Protein AF-F6D7T1-F1 (afdb_monomer_lite)

Foldseek 3Di:
DPVVVVVVVVVVVVVVVVVVVVVVVVVVVVVVVVVVVVVVVVVVVVVVVVVVVVVVVVVVVVVVVVVVVVVVVVVVVVVVVVVVVVVVVVVVVVVVVVVVVVVVVVVVVVVVLLVQLVCQLPDDADPPDDSVLSSLLSQFDQDWDFLVVSVVSVVVNPVVVDDSVNSVVSQVVCVVVPQWDWDDDPNTIIIHGDDD

Sequence (196 aa):
MPLLKDTEREQLRQLVKACLLEISKLKIELKKCQNESLKSRTTESIQFKAVKDEVQNQLSKKNEEIKQLETRLDEKNKKLDQLKSIVDEKNEEINQLKSIVDEKSAVIKELENIKTYFKALTEKPKKDLTSFQSQIYQILPEGEETENNLYSHINEIGFTELSRENFAHALRNLERKGYFESKHNNGENMWKKIDK

Radius of gyration: 60.62 Å; chains: 1; bounding box: 128×27×148 Å

Organism: Methanobacterium paludis (strain DSM 25820 / JCM 18151 / SWAN1) (NCBI:txid868131)

Secondary structure (DSSP, 8-state):
--HHHHHHHHHHHHHHHHHHHHHHHHHHHHHHHHHHHHHHHHHHHHHHHHHHHHHHHHHHHHHHHHHHHHHHHHHHHHHHHHHHHHHHHHHHHHHHHHHHHHHHHHHHHHHHHHHHHHHHHHSPPPTT--HHHHHHHHHS-SSEEEHHHHHHHHHHHT-TT--HHHHHHHHHHHHHTTSEEEEEETTEEEEEE---

Structure (mmCIF, N/CA/C/O backbone):
data_AF-F6D7T1-F1
#
_entry.id   AF-F6D7T1-F1
#
loop_
_atom_site.group_PDB
_atom_site.id
_atom_site.type_symbol
_atom_site.label_atom_id
_atom_site.label_alt_id
_atom_site.label_comp_id
_atom_site.label_asym_id
_atom_site.label_entity_id
_atom_site.label_seq_id
_atom_site.pdbx_PDB_ins_code
_atom_site.Cartn_x
_atom_site.Cartn_y
_atom_site.Cartn_z
_atom_site.occupancy
_atom_site.B_iso_or_equiv
_atom_site.auth_seq_id
_atom_site.auth_comp_id
_atom_site.auth_asym_id
_atom_site.auth_atom_id
_atom_site.pdbx_PDB_model_num
ATOM 1 N N . MET A 1 1 ? -95.916 3.041 94.035 1.00 49.16 1 MET A N 1
ATOM 2 C CA . MET A 1 1 ? -95.058 2.820 92.848 1.00 49.16 1 MET A CA 1
ATOM 3 C C . MET A 1 1 ? -93.543 2.737 93.174 1.00 49.16 1 MET A C 1
ATOM 5 O O . MET A 1 1 ? -92.775 3.491 92.591 1.00 49.16 1 MET A O 1
ATOM 9 N N . PRO A 1 2 ? -93.064 1.865 94.087 1.00 54.06 2 PRO A N 1
ATOM 10 C CA . PRO A 1 2 ? -91.623 1.730 94.379 1.00 54.06 2 PRO A CA 1
ATOM 11 C C . PRO A 1 2 ? -90.883 0.673 93.529 1.00 54.06 2 PRO A C 1
ATOM 13 O O . PRO A 1 2 ? -89.688 0.813 93.312 1.00 54.06 2 PRO A O 1
ATOM 16 N N . LEU A 1 3 ? -91.584 -0.332 92.988 1.00 52.38 3 LEU A N 1
ATOM 17 C CA . LEU A 1 3 ? -90.991 -1.450 92.228 1.00 52.38 3 LEU A CA 1
ATOM 18 C C . LEU A 1 3 ? -90.403 -1.062 90.857 1.00 52.38 3 LEU A C 1
ATOM 20 O O . LEU A 1 3 ? -89.433 -1.676 90.430 1.00 52.38 3 LEU A O 1
ATOM 24 N N . LEU A 1 4 ? -90.941 -0.031 90.190 1.00 54.22 4 LEU A N 1
ATOM 25 C CA . LEU A 1 4 ? -90.446 0.422 88.876 1.00 54.22 4 LEU A CA 1
ATOM 26 C C . LEU A 1 4 ? -89.029 1.026 88.944 1.00 54.22 4 LEU A C 1
ATOM 28 O O . LEU A 1 4 ? -88.257 0.884 88.001 1.00 54.22 4 LEU A O 1
ATOM 32 N N . LYS A 1 5 ? -88.663 1.664 90.068 1.00 60.50 5 LYS A N 1
ATOM 33 C CA . LYS A 1 5 ? -87.355 2.326 90.230 1.00 60.50 5 LYS A CA 1
ATOM 34 C C . LYS A 1 5 ? -86.192 1.341 90.373 1.00 60.50 5 LYS A C 1
ATOM 36 O O . LYS A 1 5 ? -85.081 1.656 89.953 1.00 60.50 5 LYS A O 1
ATOM 41 N N . ASP A 1 6 ? -86.425 0.159 90.945 1.00 65.69 6 ASP A N 1
ATOM 42 C CA . ASP A 1 6 ? -85.383 -0.872 91.070 1.00 65.69 6 ASP A CA 1
ATOM 43 C C . ASP A 1 6 ? -85.105 -1.580 89.736 1.00 65.69 6 ASP A C 1
ATOM 45 O O . ASP A 1 6 ? -83.972 -1.986 89.479 1.00 65.69 6 ASP A O 1
ATOM 49 N N . THR A 1 7 ? -86.096 -1.661 88.840 1.00 76.31 7 THR A N 1
ATOM 50 C CA . THR A 1 7 ? -85.923 -2.262 87.507 1.00 76.31 7 THR A CA 1
ATOM 51 C C . THR A 1 7 ? -85.082 -1.376 86.587 1.00 76.31 7 THR A C 1
ATOM 53 O O . THR A 1 7 ? -84.155 -1.864 85.945 1.00 76.31 7 THR A O 1
ATOM 56 N N . GLU A 1 8 ? -85.343 -0.065 86.573 1.00 81.69 8 GLU A N 1
ATOM 57 C CA . GLU A 1 8 ? -84.549 0.915 85.814 1.00 81.69 8 GLU A CA 1
ATOM 58 C C . GLU A 1 8 ? -83.093 0.961 86.297 1.00 81.69 8 GLU A C 1
ATOM 60 O O . GLU A 1 8 ? -82.161 1.034 85.496 1.00 81.69 8 GLU A O 1
ATOM 65 N N . ARG A 1 9 ? -82.877 0.859 87.615 1.00 82.69 9 ARG A N 1
ATOM 66 C CA . ARG A 1 9 ? -81.538 0.848 88.219 1.00 82.69 9 ARG A CA 1
ATOM 67 C C . ARG A 1 9 ? -80.733 -0.397 87.834 1.00 82.69 9 ARG A C 1
ATOM 69 O O . ARG A 1 9 ? -79.523 -0.294 87.618 1.00 82.69 9 ARG A O 1
ATOM 76 N N . GLU A 1 10 ? -81.387 -1.551 87.727 1.00 84.50 10 GLU A N 1
ATOM 77 C CA . GLU A 1 10 ? -80.757 -2.797 87.280 1.00 84.50 10 GLU A CA 1
ATOM 78 C C . GLU A 1 10 ? -80.476 -2.789 85.768 1.00 84.50 10 GLU A C 1
ATOM 80 O O . GLU A 1 10 ? -79.385 -3.174 85.345 1.00 84.50 10 GLU A O 1
ATOM 85 N N . GLN A 1 11 ? -81.387 -2.249 84.951 1.00 86.00 11 GLN A N 1
ATOM 86 C CA . GLN A 1 11 ? -81.147 -2.021 83.519 1.00 86.00 11 GLN A CA 1
ATOM 87 C C . GLN A 1 11 ? -79.949 -1.089 83.286 1.00 86.00 11 GLN A C 1
ATOM 89 O O . GLN A 1 11 ? -79.096 -1.375 82.444 1.00 86.00 11 GLN A O 1
ATOM 94 N N . LEU A 1 12 ? -79.822 -0.022 84.082 1.00 86.81 12 LEU A N 1
ATOM 95 C CA . LEU A 1 12 ? -78.668 0.878 84.036 1.00 86.81 12 LEU A CA 1
ATOM 96 C C . LEU A 1 12 ? -77.364 0.155 84.397 1.00 86.81 12 LEU A C 1
ATOM 98 O O . LEU A 1 12 ? -76.347 0.350 83.735 1.00 86.81 12 LEU A O 1
ATOM 102 N N . ARG A 1 13 ? -77.381 -0.715 85.416 1.00 87.06 13 ARG A N 1
ATOM 103 C CA . ARG A 1 13 ? -76.218 -1.545 85.778 1.00 87.06 13 ARG A CA 1
ATOM 104 C C . ARG A 1 13 ? -75.819 -2.501 84.661 1.00 87.06 13 ARG A C 1
ATOM 106 O O . ARG A 1 13 ? -74.626 -2.625 84.382 1.00 87.06 13 ARG A O 1
ATOM 113 N N . GLN A 1 14 ? -76.783 -3.161 84.024 1.00 89.12 14 GLN A N 1
ATOM 114 C CA . GLN A 1 14 ? -76.518 -4.058 82.899 1.00 89.12 14 GLN A CA 1
ATOM 115 C C . GLN A 1 14 ? -75.944 -3.304 81.700 1.00 89.12 14 GLN A C 1
ATOM 117 O O . GLN A 1 14 ? -74.958 -3.760 81.123 1.00 89.12 14 GLN A O 1
ATOM 122 N N . LEU A 1 15 ? -76.486 -2.125 81.385 1.00 91.19 15 LEU A N 1
ATOM 123 C CA . LEU A 1 15 ? -75.979 -1.269 80.316 1.00 91.19 15 LEU A CA 1
ATOM 124 C C . LEU A 1 15 ? -74.542 -0.814 80.596 1.00 91.19 15 LEU A C 1
ATOM 126 O O . LEU A 1 15 ? -73.671 -0.978 79.751 1.00 91.19 15 LEU A O 1
ATOM 130 N N . VAL A 1 16 ? -74.260 -0.325 81.808 1.00 91.88 16 VAL A N 1
ATOM 131 C CA . VAL A 1 16 ? -72.902 0.074 82.215 1.00 91.88 16 VAL A CA 1
ATOM 132 C C . VAL A 1 16 ? -71.932 -1.105 82.123 1.00 91.88 16 VAL A C 1
ATOM 134 O O . VAL A 1 16 ? -70.806 -0.941 81.656 1.00 91.88 16 VAL A O 1
ATOM 137 N N . LYS A 1 17 ? -72.359 -2.310 82.518 1.00 91.12 17 LYS A N 1
ATOM 138 C CA . LYS A 1 17 ? -71.545 -3.527 82.417 1.00 91.12 17 LYS A CA 1
ATOM 139 C C . LYS A 1 17 ? -71.287 -3.925 80.959 1.00 91.12 17 LYS A C 1
ATOM 141 O O . LYS A 1 17 ? -70.157 -4.281 80.636 1.00 91.12 17 LYS A O 1
ATOM 146 N N . ALA A 1 18 ? -72.289 -3.822 80.087 1.00 91.62 18 ALA A N 1
ATOM 147 C CA . ALA A 1 18 ? -72.144 -4.050 78.650 1.00 91.62 18 ALA A CA 1
ATOM 148 C C . ALA A 1 18 ? -71.184 -3.030 78.016 1.00 91.62 18 ALA A C 1
ATOM 150 O O . ALA A 1 18 ? -70.230 -3.433 77.357 1.00 91.62 18 ALA A O 1
ATOM 151 N N . CYS A 1 19 ? -71.343 -1.736 78.315 1.00 92.06 19 CYS A N 1
ATOM 152 C CA . CYS A 1 19 ? -70.432 -0.688 77.854 1.00 92.06 19 CYS A CA 1
ATOM 153 C C . CYS A 1 19 ? -68.998 -0.906 78.358 1.00 92.06 19 CYS A C 1
ATOM 155 O O . CYS A 1 19 ? -68.051 -0.753 77.594 1.00 92.06 19 CYS A O 1
ATOM 157 N N . LEU A 1 20 ? -68.806 -1.299 79.622 1.00 93.25 20 LEU A N 1
ATOM 158 C CA . LEU A 1 20 ? -67.478 -1.610 80.165 1.00 93.25 20 LEU A CA 1
ATOM 159 C C . LEU A 1 20 ? -66.829 -2.806 79.457 1.00 93.25 20 LEU A C 1
ATOM 161 O O . LEU A 1 20 ? -65.634 -2.765 79.158 1.00 93.25 20 LEU A O 1
ATOM 165 N N . LEU A 1 21 ? -67.605 -3.855 79.167 1.00 92.88 21 LEU A N 1
ATOM 166 C CA . LEU A 1 21 ? -67.132 -5.006 78.398 1.00 92.88 21 LEU A CA 1
ATOM 167 C C . LEU A 1 21 ? -66.763 -4.603 76.968 1.00 92.88 21 LEU A C 1
ATOM 169 O O . LEU A 1 21 ? -65.707 -4.997 76.478 1.00 92.88 21 LEU A O 1
ATOM 173 N N . GLU A 1 22 ? -67.571 -3.770 76.325 1.00 94.38 22 GLU A N 1
ATOM 174 C CA . GLU A 1 22 ? -67.325 -3.294 74.967 1.00 94.38 22 GLU A CA 1
ATOM 175 C C . GLU A 1 22 ? -66.087 -2.391 74.890 1.00 94.38 22 GLU A C 1
ATOM 177 O O . GLU A 1 22 ? -65.206 -2.626 74.065 1.00 94.38 22 GLU A O 1
ATOM 182 N N . ILE A 1 23 ? -65.921 -1.461 75.837 1.00 94.50 23 ILE A N 1
ATOM 183 C CA . ILE A 1 23 ? -64.693 -0.665 75.997 1.00 94.50 23 ILE A CA 1
ATOM 184 C C . ILE A 1 23 ? -63.477 -1.580 76.205 1.00 94.50 23 ILE A C 1
ATOM 186 O O . ILE A 1 23 ? -62.419 -1.352 75.614 1.00 94.50 23 ILE A O 1
ATOM 190 N N . SER A 1 24 ? -63.602 -2.627 77.029 1.00 92.62 24 SER A N 1
ATOM 191 C CA . SER A 1 24 ? -62.504 -3.571 77.266 1.00 92.62 24 SER A CA 1
ATOM 192 C C . SER A 1 24 ? -62.127 -4.357 76.004 1.00 92.62 24 SER A C 1
ATOM 194 O O . SER A 1 24 ? -60.938 -4.509 75.716 1.00 92.62 24 SER A O 1
ATOM 196 N N . LYS A 1 25 ? -63.120 -4.773 75.208 1.00 95.56 25 LYS A N 1
ATOM 197 C CA . LYS A 1 25 ? -62.932 -5.478 73.936 1.00 95.56 25 LYS A CA 1
ATOM 198 C C . LYS A 1 25 ? -62.261 -4.576 72.900 1.00 95.56 25 LYS A C 1
ATOM 200 O O . LYS A 1 25 ? -61.230 -4.956 72.348 1.00 95.56 25 LYS A O 1
ATOM 205 N N . LEU A 1 26 ? -62.761 -3.351 72.735 1.00 94.19 26 LEU A N 1
ATOM 206 C CA . LEU A 1 26 ? -62.172 -2.341 71.854 1.00 94.19 26 LEU A CA 1
ATOM 207 C C . LEU A 1 26 ? -60.725 -2.026 72.244 1.00 94.19 26 LEU A C 1
ATOM 209 O O . LEU A 1 26 ? -59.858 -1.938 71.382 1.00 94.19 26 LEU A O 1
ATOM 213 N N . LYS A 1 27 ? -60.412 -1.927 73.541 1.00 94.62 27 LYS A N 1
ATOM 214 C CA . LYS A 1 27 ? -59.036 -1.700 74.017 1.00 94.62 27 LYS A CA 1
ATOM 215 C C . LYS A 1 27 ? -58.090 -2.852 73.661 1.00 94.62 27 LYS A C 1
ATOM 217 O O . LYS A 1 27 ? -56.916 -2.607 73.375 1.00 94.62 27 LYS A O 1
ATOM 222 N N . ILE A 1 28 ? -58.574 -4.094 73.699 1.00 93.69 28 ILE A N 1
ATOM 223 C CA . ILE A 1 28 ? -57.800 -5.278 73.302 1.00 93.69 28 ILE A CA 1
ATOM 224 C C . ILE A 1 28 ? -57.570 -5.278 71.788 1.00 93.69 28 ILE A C 1
ATOM 226 O O . ILE A 1 28 ? -56.431 -5.453 71.357 1.00 93.69 28 ILE A O 1
ATOM 230 N N . GLU A 1 29 ? -58.611 -5.029 70.991 1.00 93.50 29 GLU A N 1
ATOM 231 C CA . GLU A 1 29 ? -58.512 -4.933 69.528 1.00 93.50 29 GLU A CA 1
ATOM 232 C C . GLU A 1 29 ? -57.554 -3.814 69.104 1.00 93.50 29 GLU A C 1
ATOM 234 O O . GLU A 1 29 ? -56.665 -4.040 68.288 1.00 93.50 29 GLU A O 1
ATOM 239 N N . LEU A 1 30 ? -5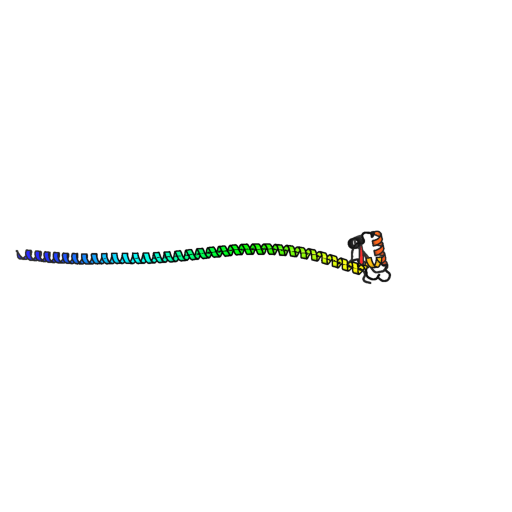7.632 -2.644 69.742 1.00 93.62 30 LEU A N 1
ATOM 240 C CA . LEU A 1 30 ? -56.755 -1.507 69.458 1.00 93.62 30 LEU A CA 1
ATOM 241 C C . LEU A 1 30 ? -55.286 -1.831 69.781 1.00 93.62 30 LEU A C 1
ATOM 243 O O . LEU A 1 30 ? -54.400 -1.564 68.967 1.00 93.62 30 LEU A O 1
ATOM 247 N N . LYS A 1 31 ? -55.016 -2.490 70.918 1.00 92.44 31 LYS A N 1
ATOM 248 C CA . LYS A 1 31 ? -53.667 -2.988 71.249 1.00 92.44 31 LYS A CA 1
ATOM 249 C C . LYS A 1 31 ? -53.166 -4.033 70.251 1.00 92.44 31 LYS A C 1
ATOM 251 O O . LYS A 1 31 ? -51.977 -4.049 69.934 1.00 92.44 31 LYS A O 1
ATOM 256 N N . LYS A 1 32 ? -54.048 -4.910 69.768 1.00 92.94 32 LYS A N 1
ATOM 257 C CA . LYS A 1 32 ? -53.706 -5.930 68.772 1.00 92.94 32 LYS A CA 1
ATOM 258 C C . LYS A 1 32 ? -53.331 -5.280 67.437 1.00 92.94 32 LYS A C 1
ATOM 260 O O . LYS A 1 32 ? -52.239 -5.547 66.940 1.00 92.94 32 LYS A O 1
ATOM 265 N N . CYS A 1 33 ? -54.148 -4.345 66.949 1.00 87.94 33 CYS A N 1
ATOM 266 C CA . CYS A 1 33 ? -53.879 -3.574 65.734 1.00 87.94 33 CYS A CA 1
ATOM 267 C C . CYS A 1 33 ? -52.574 -2.766 65.828 1.00 87.94 33 CYS A C 1
ATOM 269 O O . CYS A 1 33 ? -51.791 -2.744 64.881 1.00 87.94 33 CYS A O 1
ATOM 271 N N . GLN A 1 34 ? -52.289 -2.135 66.974 1.00 90.31 34 GLN A N 1
ATOM 272 C CA . GLN A 1 34 ? -51.023 -1.419 67.182 1.00 90.31 34 GLN A CA 1
ATOM 273 C C . GLN A 1 34 ? -49.811 -2.355 67.129 1.00 90.31 34 GLN A C 1
ATOM 275 O O . GLN A 1 34 ? -48.818 -2.038 66.476 1.00 90.31 34 GLN A O 1
ATOM 280 N N . ASN A 1 35 ? -49.887 -3.519 67.777 1.00 85.94 35 ASN A N 1
ATOM 281 C CA . ASN A 1 35 ? -48.801 -4.498 67.755 1.00 85.94 35 ASN A CA 1
ATOM 282 C C . ASN A 1 35 ? -48.572 -5.090 66.358 1.00 85.94 35 ASN A C 1
ATOM 284 O O . ASN A 1 35 ? -47.424 -5.282 65.963 1.00 85.94 35 ASN A O 1
ATOM 288 N N . GLU A 1 36 ? -49.635 -5.379 65.609 1.00 88.62 36 GLU A N 1
ATOM 289 C CA . GLU A 1 36 ? -49.541 -5.858 64.224 1.00 88.62 36 GLU A CA 1
ATOM 290 C C . GLU A 1 36 ? -48.943 -4.787 63.302 1.00 88.62 36 GLU A C 1
ATOM 292 O O . GLU A 1 36 ? -48.026 -5.086 62.538 1.00 88.62 36 GLU A O 1
ATOM 297 N N . SER A 1 37 ? -49.359 -3.524 63.451 1.00 86.56 37 SER A N 1
ATOM 298 C CA . SER A 1 37 ? -48.790 -2.388 62.715 1.00 86.56 37 SER A CA 1
ATOM 299 C C . SER A 1 37 ? -47.296 -2.194 62.998 1.00 86.56 37 SER A C 1
ATOM 301 O O . SER A 1 37 ? -46.502 -2.056 62.066 1.00 86.56 37 SER A O 1
ATOM 303 N N . LEU A 1 38 ? -46.884 -2.235 64.271 1.00 85.88 38 LEU A N 1
ATOM 304 C CA . LEU A 1 38 ? -45.474 -2.130 64.654 1.00 85.88 38 LEU A CA 1
ATOM 305 C C . LEU A 1 38 ? -44.648 -3.277 64.065 1.00 85.88 38 LEU A C 1
ATOM 307 O O . LEU A 1 38 ? -43.577 -3.034 63.510 1.00 85.88 38 LEU A O 1
ATOM 311 N N . LYS A 1 39 ? -45.152 -4.516 64.128 1.00 85.75 39 LYS A N 1
ATOM 312 C CA . LYS A 1 39 ? -44.486 -5.677 63.524 1.00 85.75 39 LYS A CA 1
ATOM 313 C C . LYS A 1 39 ? -44.340 -5.521 62.009 1.00 85.75 39 LYS A C 1
ATOM 315 O O . LYS A 1 39 ? -43.215 -5.645 61.535 1.00 85.75 39 LYS A O 1
ATOM 320 N N . SER A 1 40 ? -45.416 -5.167 61.296 1.00 79.38 40 SER A N 1
ATOM 321 C CA . SER A 1 40 ? -45.412 -4.935 59.837 1.00 79.38 40 SER A CA 1
ATOM 322 C C . SER A 1 40 ? -44.364 -3.903 59.433 1.00 79.38 40 SER A C 1
ATOM 324 O O . SER A 1 40 ? -43.502 -4.160 58.594 1.00 79.38 40 SER A O 1
ATOM 326 N N . ARG A 1 41 ? -44.356 -2.757 60.121 1.00 85.56 41 ARG A N 1
ATOM 327 C CA . ARG A 1 41 ? -43.429 -1.657 59.840 1.00 85.56 41 ARG A CA 1
ATOM 328 C C . ARG A 1 41 ? -41.974 -2.042 60.099 1.00 85.56 41 ARG A C 1
ATOM 330 O O . ARG A 1 41 ? -41.072 -1.611 59.383 1.00 85.56 41 ARG A O 1
ATOM 337 N N . THR A 1 42 ? -41.739 -2.865 61.119 1.00 84.88 42 THR A N 1
ATOM 338 C CA . THR A 1 42 ? -40.399 -3.370 61.437 1.00 84.88 42 THR A CA 1
ATOM 339 C C . THR A 1 42 ? -39.934 -4.369 60.377 1.00 84.88 42 THR A C 1
ATOM 341 O O . THR A 1 42 ? -38.802 -4.270 59.908 1.00 84.88 42 THR A O 1
ATOM 344 N N . THR A 1 43 ? -40.804 -5.286 59.939 1.00 85.44 43 THR A N 1
ATOM 345 C CA . THR A 1 43 ? -40.485 -6.253 58.877 1.00 85.44 43 THR A CA 1
ATOM 346 C C . THR A 1 43 ? -40.242 -5.584 57.527 1.00 85.44 43 THR A C 1
ATOM 348 O O . THR A 1 43 ? -39.265 -5.918 56.862 1.00 85.44 43 THR A O 1
ATOM 351 N N . GLU A 1 44 ? -41.056 -4.594 57.153 1.00 87.00 44 GLU A N 1
ATOM 352 C CA . GLU A 1 44 ? -40.879 -3.808 55.925 1.00 87.00 44 GLU A CA 1
ATOM 353 C C . GLU A 1 44 ? -39.565 -3.019 55.948 1.00 87.00 44 GLU A C 1
ATOM 355 O O . GLU A 1 44 ? -38.831 -3.009 54.964 1.00 87.00 44 GLU A O 1
ATOM 360 N N . SER A 1 45 ? -39.217 -2.413 57.089 1.00 87.25 45 SER A N 1
ATOM 361 C CA . SER A 1 45 ? -37.951 -1.688 57.262 1.00 87.25 45 SER A CA 1
ATOM 362 C C . SER A 1 45 ? -36.730 -2.605 57.110 1.00 87.25 45 SER A C 1
ATOM 364 O O . SER A 1 45 ? -35.759 -2.251 56.437 1.00 87.25 45 SER A O 1
ATOM 366 N N . ILE A 1 46 ? -36.789 -3.814 57.681 1.00 89.75 46 ILE A N 1
ATOM 367 C CA . ILE A 1 46 ? -35.724 -4.819 57.549 1.00 89.75 46 ILE A CA 1
ATOM 368 C C . ILE A 1 46 ? -35.593 -5.283 56.093 1.00 89.75 46 ILE A C 1
ATOM 370 O O . ILE A 1 46 ? -34.481 -5.320 55.567 1.00 89.75 46 ILE A O 1
ATOM 374 N N . GLN A 1 47 ? -36.709 -5.594 55.426 1.00 90.94 47 GLN A N 1
ATOM 375 C CA . GLN A 1 47 ? -36.710 -6.009 54.020 1.00 90.94 47 GLN A CA 1
ATOM 376 C C . GLN A 1 47 ? -36.183 -4.903 53.102 1.00 90.94 47 GLN A C 1
ATOM 378 O O . GLN A 1 47 ? -35.333 -5.164 52.254 1.00 90.94 47 GLN A O 1
ATOM 383 N N . PHE A 1 48 ? -36.622 -3.659 53.302 1.00 91.62 48 PHE A N 1
ATOM 384 C CA . PHE A 1 48 ? -36.154 -2.516 52.524 1.00 91.62 48 PHE A CA 1
ATOM 385 C C . PHE A 1 48 ? -34.647 -2.296 52.686 1.00 91.62 48 PHE A C 1
ATOM 387 O O . PHE A 1 48 ? -33.947 -2.048 51.706 1.00 91.62 48 PHE A O 1
ATOM 394 N N . LYS A 1 49 ? -34.127 -2.431 53.913 1.00 93.25 49 LYS A N 1
ATOM 395 C CA . LYS A 1 49 ? -32.689 -2.329 54.175 1.00 93.25 49 LYS A CA 1
ATOM 396 C C . LYS A 1 49 ? -31.906 -3.445 53.479 1.00 93.25 49 LYS A C 1
ATOM 398 O O . LYS A 1 49 ? -30.918 -3.149 52.820 1.00 93.25 49 LYS A O 1
ATOM 403 N N . ALA A 1 50 ? -32.389 -4.686 53.541 1.00 92.62 50 ALA A N 1
ATOM 404 C CA . ALA A 1 50 ? -31.758 -5.815 52.859 1.00 92.62 50 ALA A CA 1
ATOM 405 C C . ALA A 1 50 ? -31.723 -5.631 51.331 1.00 92.62 50 ALA A C 1
ATOM 407 O O . ALA A 1 50 ? -30.684 -5.841 50.709 1.00 92.62 50 ALA A O 1
ATOM 408 N N . VAL A 1 51 ? -32.827 -5.178 50.726 1.00 94.62 51 VAL A N 1
ATOM 409 C CA . VAL A 1 51 ? -32.882 -4.873 49.286 1.00 94.62 51 VAL A CA 1
ATOM 410 C C . VAL A 1 51 ? -31.928 -3.733 48.931 1.00 94.62 51 VAL A C 1
ATOM 412 O O . VAL A 1 51 ? -31.222 -3.811 47.928 1.00 94.62 51 VAL A O 1
ATOM 415 N N . LYS A 1 52 ? -31.869 -2.683 49.756 1.00 95.06 52 LYS A N 1
ATOM 416 C CA . LYS A 1 52 ? -30.948 -1.562 49.552 1.00 95.06 52 LYS A CA 1
ATOM 417 C C . LYS A 1 52 ? -29.488 -2.018 49.582 1.00 95.06 52 LYS A C 1
ATOM 419 O O . LYS A 1 52 ? -28.723 -1.617 48.709 1.00 95.06 52 LYS A O 1
ATOM 424 N N . ASP A 1 53 ? -29.120 -2.851 50.551 1.00 94.81 53 ASP A N 1
ATOM 425 C CA . ASP A 1 53 ? -27.759 -3.374 50.690 1.00 94.81 53 ASP A CA 1
ATOM 426 C C . ASP A 1 53 ? -27.389 -4.288 49.506 1.00 94.81 53 ASP A C 1
ATOM 428 O O . ASP A 1 53 ? -26.281 -4.201 48.975 1.00 94.81 53 ASP A O 1
ATOM 432 N N . GLU A 1 54 ? -28.330 -5.104 49.020 1.00 96.00 54 GLU A N 1
ATOM 433 C CA . GLU A 1 54 ? -28.130 -5.938 47.829 1.00 96.00 54 GLU A CA 1
ATOM 434 C C . GLU A 1 54 ? -27.919 -5.093 46.565 1.00 96.00 54 GLU A C 1
ATOM 436 O O . GLU A 1 54 ? -26.953 -5.303 45.829 1.00 96.00 54 GLU A O 1
ATOM 441 N N . VAL A 1 55 ? -28.762 -4.082 46.334 1.00 95.88 55 VAL A N 1
ATOM 442 C CA . VAL A 1 55 ? -28.606 -3.161 45.196 1.00 95.88 55 VAL A CA 1
ATOM 443 C C . VAL A 1 55 ? -27.275 -2.409 45.282 1.00 95.88 55 VAL A C 1
ATOM 445 O O . VAL A 1 55 ? -26.574 -2.294 44.278 1.00 95.88 55 VAL A O 1
ATOM 448 N N . GLN A 1 56 ? -26.880 -1.951 46.473 1.00 96.06 56 GLN A N 1
ATOM 449 C CA . GLN A 1 56 ? -25.592 -1.290 46.700 1.00 96.06 56 GLN A CA 1
ATOM 450 C C . GLN A 1 56 ? -24.414 -2.210 46.334 1.00 96.06 56 GLN A C 1
ATOM 452 O O . GLN A 1 56 ? -23.463 -1.770 45.684 1.00 96.06 56 GLN A O 1
ATOM 457 N N . ASN A 1 57 ? -24.489 -3.490 46.707 1.00 95.50 57 ASN A N 1
ATOM 458 C CA . ASN A 1 57 ? -23.472 -4.491 46.383 1.00 95.50 57 ASN A CA 1
ATOM 459 C C . ASN A 1 57 ? -23.420 -4.824 44.888 1.00 95.50 57 ASN A C 1
ATOM 461 O O . ASN A 1 57 ? -22.343 -5.048 44.336 1.00 95.50 57 ASN A O 1
ATOM 465 N N . GLN A 1 58 ? -24.563 -4.869 44.205 1.00 96.69 58 GLN A N 1
ATOM 466 C CA . GLN A 1 58 ? -24.583 -5.060 42.754 1.00 96.69 58 GLN A CA 1
ATOM 467 C C . GLN A 1 58 ? -23.985 -3.855 42.028 1.00 96.69 58 GLN A C 1
ATOM 469 O O . GLN A 1 58 ? -23.206 -4.021 41.090 1.00 96.69 58 GLN A O 1
ATOM 474 N N . LEU A 1 59 ? -24.295 -2.646 42.498 1.00 96.12 59 LEU A N 1
ATOM 475 C CA . LEU A 1 59 ? -23.799 -1.403 41.920 1.00 96.12 59 LEU A CA 1
ATOM 476 C C . LEU A 1 59 ? -22.280 -1.267 42.102 1.00 96.12 59 LEU A C 1
ATOM 478 O O . LEU A 1 59 ? -21.582 -0.891 41.162 1.00 96.12 59 LEU A O 1
ATOM 482 N N . SER A 1 60 ? -21.739 -1.655 43.263 1.00 96.00 60 SER A N 1
ATOM 483 C CA . SER A 1 60 ? -20.287 -1.678 43.483 1.00 96.00 60 SER A CA 1
ATOM 484 C C . SER A 1 60 ? -19.577 -2.694 42.582 1.00 96.00 60 SER A C 1
ATOM 486 O O . SER A 1 60 ? -18.581 -2.344 41.950 1.00 96.00 60 SER A O 1
ATOM 488 N N . LYS A 1 61 ? -20.121 -3.911 42.437 1.00 97.00 61 LYS A N 1
ATOM 489 C CA . LYS A 1 61 ? -19.588 -4.929 41.513 1.00 97.00 61 LYS A CA 1
ATOM 490 C C . LYS A 1 61 ? -19.590 -4.447 40.064 1.00 97.00 61 LYS A C 1
ATOM 492 O O . LYS A 1 61 ? -18.597 -4.620 39.365 1.00 97.00 61 LYS A O 1
ATOM 497 N N . LYS A 1 62 ? -20.687 -3.830 39.616 1.00 96.75 62 LYS A N 1
ATOM 498 C CA . LYS A 1 62 ? -20.803 -3.303 38.250 1.00 96.75 62 LYS A CA 1
ATOM 499 C C . LYS A 1 62 ? -19.835 -2.153 37.993 1.00 96.75 62 LYS A C 1
ATOM 501 O O . LYS A 1 62 ? -19.218 -2.125 36.936 1.00 96.75 62 LYS A O 1
ATOM 506 N N . ASN A 1 63 ? -19.640 -1.261 38.960 1.00 96.38 63 ASN A N 1
ATOM 507 C CA . ASN A 1 63 ? -18.638 -0.200 38.847 1.00 96.38 63 ASN A CA 1
ATOM 508 C C . ASN A 1 63 ? -17.213 -0.752 38.733 1.00 96.38 63 ASN A C 1
ATOM 510 O O . ASN A 1 63 ? -16.409 -0.213 37.978 1.00 96.38 63 ASN A O 1
ATOM 514 N N . GLU A 1 64 ? -16.897 -1.826 39.455 1.00 96.81 64 GLU A N 1
ATOM 515 C CA . GLU A 1 64 ? -15.588 -2.470 39.347 1.00 96.81 64 GLU A CA 1
ATOM 516 C C . GLU A 1 64 ? -15.394 -3.137 37.976 1.00 96.81 64 GLU A C 1
ATOM 518 O O . GLU A 1 64 ? -14.345 -2.991 37.353 1.00 96.81 64 GLU A O 1
ATOM 523 N N . GLU A 1 65 ? -16.431 -3.801 37.457 1.00 97.62 65 GLU A N 1
ATOM 524 C CA . GLU A 1 65 ? -16.432 -4.376 36.107 1.00 97.62 65 GLU A CA 1
ATOM 525 C C . GLU A 1 65 ? -16.235 -3.296 35.028 1.00 97.62 65 GLU A C 1
ATOM 527 O O . GLU A 1 65 ? -15.427 -3.478 34.118 1.00 97.62 65 GLU A O 1
ATOM 532 N N . ILE A 1 66 ? -16.900 -2.142 35.162 1.00 97.50 66 ILE A N 1
ATOM 533 C CA . ILE A 1 66 ? -16.732 -0.995 34.255 1.00 97.50 66 ILE A CA 1
ATOM 534 C C . ILE A 1 66 ? -15.280 -0.507 34.260 1.00 97.50 66 ILE A C 1
ATOM 536 O O . ILE A 1 66 ? -14.678 -0.407 33.194 1.00 97.50 66 ILE A O 1
ATOM 540 N N . LYS A 1 67 ? -14.670 -0.304 35.434 1.00 97.25 67 LYS A N 1
ATOM 541 C CA . LYS A 1 67 ? -13.259 0.113 35.533 1.00 97.25 67 LYS A CA 1
ATOM 542 C C . LYS A 1 67 ? -12.299 -0.890 34.887 1.00 97.25 67 LYS A C 1
ATOM 544 O O . LYS A 1 67 ? -11.322 -0.512 34.238 1.00 97.25 67 LYS A O 1
ATOM 549 N N . GLN A 1 68 ? -12.562 -2.187 35.040 1.00 97.31 68 GLN A N 1
ATOM 550 C CA . GLN A 1 68 ? -11.754 -3.224 34.390 1.00 97.31 68 GLN A CA 1
ATOM 551 C C . GLN A 1 68 ? -11.904 -3.199 32.863 1.00 97.31 68 GLN A C 1
ATOM 553 O O . GLN A 1 68 ? -10.945 -3.463 32.138 1.00 97.31 68 GLN A O 1
ATOM 558 N N . LEU A 1 69 ? -13.094 -2.884 32.356 1.00 97.44 69 LEU A N 1
ATOM 559 C CA . LEU A 1 69 ? -13.317 -2.732 30.921 1.00 97.44 69 LEU A CA 1
ATOM 560 C C . LEU A 1 69 ? -12.648 -1.469 30.373 1.00 97.44 69 LEU A C 1
ATOM 562 O O . LEU A 1 69 ? -12.020 -1.546 29.320 1.00 97.44 69 LEU A O 1
ATOM 566 N N . GLU A 1 70 ? -12.712 -0.350 31.094 1.00 97.25 70 GLU A N 1
ATOM 567 C CA . GLU A 1 70 ? -12.034 0.902 30.732 1.00 97.25 70 GLU A CA 1
ATOM 568 C C . GLU A 1 70 ? -10.519 0.707 30.624 1.00 97.25 70 GLU A C 1
ATOM 570 O O . GLU A 1 70 ? -9.920 1.037 29.602 1.00 97.25 70 GLU A O 1
ATOM 575 N N . THR A 1 71 ? -9.900 0.064 31.618 1.00 97.19 71 THR A N 1
ATOM 576 C CA . THR A 1 71 ? -8.453 -0.217 31.589 1.00 97.19 71 THR A CA 1
ATOM 577 C C . THR A 1 71 ? -8.058 -1.122 30.419 1.00 97.19 71 THR A C 1
ATOM 579 O O . THR A 1 71 ? -7.086 -0.839 29.717 1.00 97.19 71 THR A O 1
ATOM 582 N N . ARG A 1 72 ? -8.838 -2.174 30.134 1.00 97.25 72 ARG A N 1
ATOM 583 C CA . ARG A 1 72 ? -8.618 -3.028 28.952 1.00 97.25 72 ARG A CA 1
ATOM 584 C C . ARG A 1 72 ? -8.771 -2.260 27.642 1.00 97.25 72 ARG A C 1
ATOM 586 O O . ARG A 1 72 ? -8.039 -2.536 26.692 1.00 97.25 72 ARG A O 1
ATOM 593 N N . LEU A 1 73 ? -9.726 -1.338 27.567 1.00 97.44 73 LEU A N 1
ATOM 594 C CA . LEU A 1 73 ? -9.962 -0.523 26.381 1.00 97.44 73 LEU A CA 1
ATOM 595 C C . LEU A 1 73 ? -8.787 0.434 26.137 1.00 97.44 73 LEU A C 1
ATOM 597 O O . LEU A 1 73 ? -8.283 0.497 25.017 1.00 97.44 73 LEU A O 1
ATOM 601 N N . ASP A 1 74 ? -8.265 1.062 27.188 1.00 97.38 74 ASP A N 1
ATOM 602 C CA . ASP A 1 74 ? -7.065 1.900 27.114 1.00 97.38 74 ASP A CA 1
ATOM 603 C C . ASP A 1 74 ? -5.824 1.117 26.671 1.00 97.38 74 ASP A C 1
ATOM 605 O O . ASP A 1 74 ? -5.056 1.577 25.822 1.00 97.38 74 ASP A O 1
ATOM 609 N N . GLU A 1 75 ? -5.621 -0.093 27.195 1.00 97.38 75 GLU A N 1
ATOM 610 C CA . GLU A 1 75 ? -4.530 -0.967 26.751 1.00 97.38 75 GLU A CA 1
ATOM 611 C C . GLU A 1 75 ? -4.651 -1.340 25.271 1.00 97.38 75 GLU A C 1
ATOM 613 O O . GLU A 1 75 ? -3.651 -1.388 24.548 1.00 97.38 75 GLU A O 1
ATOM 618 N N . LYS A 1 76 ? -5.873 -1.620 24.805 1.00 97.19 76 LYS A N 1
ATOM 619 C CA . LYS A 1 76 ? -6.139 -1.933 23.397 1.00 97.19 76 LYS A CA 1
ATOM 620 C C . LYS A 1 76 ? -5.896 -0.721 22.503 1.00 97.19 76 LYS A C 1
ATOM 622 O O . LYS A 1 76 ? -5.279 -0.896 21.456 1.00 97.19 76 LYS A O 1
ATOM 627 N N . ASN A 1 77 ? -6.294 0.475 22.930 1.00 97.25 77 ASN A N 1
ATOM 628 C CA . ASN A 1 77 ? -6.032 1.715 22.199 1.00 97.25 77 ASN A CA 1
ATOM 629 C C . ASN A 1 77 ? -4.530 1.984 22.070 1.00 97.25 77 ASN A C 1
ATOM 631 O O . ASN A 1 77 ? -4.043 2.186 20.963 1.00 97.25 77 ASN A O 1
ATOM 635 N N . LYS A 1 78 ? -3.760 1.842 23.156 1.00 97.12 78 LYS A N 1
ATOM 636 C CA . LYS A 1 78 ? -2.293 1.977 23.104 1.00 97.12 78 LYS A CA 1
ATOM 637 C C . LYS A 1 78 ? -1.650 0.993 22.124 1.00 97.12 78 LYS A C 1
ATOM 639 O O . LYS A 1 78 ? -0.760 1.368 21.367 1.00 97.12 78 LYS A O 1
ATOM 644 N N . LYS A 1 79 ? -2.110 -0.264 22.109 1.00 97.56 79 LYS A N 1
ATOM 645 C CA . LYS A 1 79 ? -1.640 -1.271 21.139 1.00 97.56 79 LYS A CA 1
ATOM 646 C C . LYS A 1 79 ? -2.026 -0.913 19.705 1.00 97.56 79 LYS A C 1
ATOM 648 O O . LYS A 1 79 ? -1.236 -1.142 18.797 1.00 97.56 79 LYS A O 1
ATOM 653 N N . LEU A 1 80 ? -3.223 -0.368 19.497 1.00 97.31 80 LEU A N 1
ATOM 654 C CA . LEU A 1 80 ? -3.677 0.089 18.186 1.00 97.31 80 LEU A CA 1
ATOM 655 C C . LEU A 1 80 ? -2.772 1.209 17.657 1.00 97.31 80 LEU A C 1
ATOM 657 O O . LEU A 1 80 ? -2.361 1.159 16.503 1.00 97.31 80 LEU A O 1
ATOM 661 N N . ASP A 1 81 ? -2.428 2.177 18.502 1.00 97.19 81 ASP A N 1
ATOM 662 C CA . ASP A 1 81 ? -1.562 3.294 18.118 1.00 97.19 81 ASP A CA 1
ATOM 663 C C . ASP A 1 81 ? -0.132 2.827 17.808 1.00 97.19 81 ASP A C 1
ATOM 665 O O . ASP A 1 81 ? 0.452 3.247 16.810 1.00 97.19 81 ASP A O 1
ATOM 669 N N . GLN A 1 82 ? 0.400 1.876 18.583 1.00 97.19 82 GLN A N 1
ATOM 670 C CA . GLN A 1 82 ? 1.681 1.228 18.275 1.00 97.19 82 GLN A CA 1
ATOM 671 C C . GLN A 1 82 ? 1.651 0.506 16.923 1.00 97.19 82 GLN A C 1
ATOM 673 O O . GLN A 1 82 ? 2.573 0.652 16.123 1.00 97.19 82 GLN A O 1
ATOM 678 N N . LEU A 1 83 ? 0.589 -0.258 16.648 1.00 97.19 83 LEU A N 1
ATOM 679 C CA . LEU A 1 83 ? 0.443 -0.963 15.375 1.00 97.19 83 LEU A CA 1
ATOM 680 C C . LEU A 1 83 ? 0.327 0.000 14.193 1.00 97.19 83 LEU A C 1
ATOM 682 O O . LEU A 1 83 ? 0.905 -0.279 13.148 1.00 97.19 83 LEU A O 1
ATOM 686 N N . LYS A 1 84 ? -0.369 1.132 14.351 1.00 97.62 84 LYS A N 1
ATOM 687 C CA . LYS A 1 84 ? -0.425 2.176 13.317 1.00 97.62 84 LYS A CA 1
ATOM 688 C C . LYS A 1 84 ? 0.963 2.730 13.007 1.00 97.62 84 LYS A C 1
ATOM 690 O O . LYS A 1 84 ? 1.341 2.739 11.845 1.00 97.62 84 LYS A O 1
ATOM 695 N N . SER A 1 85 ? 1.746 3.073 14.034 1.00 97.06 85 SER A N 1
ATOM 696 C CA . SER A 1 85 ? 3.123 3.555 13.850 1.00 97.06 85 SER A CA 1
ATOM 697 C C . SER A 1 85 ? 3.985 2.549 13.082 1.00 97.06 85 SER A C 1
ATOM 699 O O . SER A 1 85 ? 4.678 2.919 12.142 1.00 97.06 85 SER A O 1
ATOM 701 N N . ILE A 1 86 ? 3.897 1.260 13.431 1.00 97.62 86 ILE A N 1
ATOM 702 C CA . ILE A 1 86 ? 4.635 0.195 12.731 1.00 97.62 86 ILE A CA 1
ATOM 703 C C . ILE A 1 86 ? 4.189 0.086 11.267 1.00 97.62 86 ILE A C 1
ATOM 705 O O . ILE A 1 86 ? 5.018 -0.118 10.383 1.00 97.62 86 ILE A O 1
ATOM 709 N N . VAL A 1 87 ? 2.886 0.194 10.997 1.00 97.75 87 VAL A N 1
ATOM 710 C CA . VAL A 1 87 ? 2.356 0.160 9.627 1.00 97.75 87 VAL A CA 1
ATOM 711 C C . VAL A 1 87 ? 2.875 1.345 8.815 1.00 97.75 87 VAL A C 1
ATOM 713 O O . VAL A 1 87 ? 3.290 1.148 7.675 1.00 97.75 87 VAL A O 1
ATOM 716 N N . ASP A 1 88 ? 2.906 2.542 9.394 1.00 97.38 88 ASP A N 1
ATOM 717 C CA . ASP A 1 88 ? 3.408 3.743 8.724 1.00 97.38 88 ASP A CA 1
ATOM 718 C C . ASP A 1 88 ? 4.907 3.626 8.404 1.00 97.38 88 ASP A C 1
ATOM 720 O O . ASP A 1 88 ? 5.313 3.861 7.266 1.00 97.38 88 ASP A O 1
ATOM 724 N N . GLU A 1 89 ? 5.720 3.151 9.354 1.00 97.56 89 GLU A N 1
ATOM 725 C CA . GLU A 1 89 ? 7.147 2.867 9.133 1.00 97.56 89 GLU A CA 1
ATOM 726 C C . GLU A 1 89 ? 7.365 1.838 8.015 1.00 97.56 89 GLU A C 1
ATOM 728 O O . GLU A 1 89 ? 8.217 2.016 7.142 1.00 97.56 89 GLU A O 1
ATOM 733 N N . LYS A 1 90 ? 6.573 0.759 8.007 1.00 97.31 90 LYS A N 1
ATOM 734 C CA . LYS A 1 90 ? 6.665 -0.284 6.977 1.00 97.31 90 LYS A CA 1
ATOM 735 C C . LYS A 1 90 ? 6.229 0.215 5.605 1.00 97.31 90 LYS A C 1
ATOM 737 O O . LYS A 1 90 ? 6.811 -0.194 4.603 1.00 97.31 90 LYS A O 1
ATOM 742 N N . ASN A 1 91 ? 5.234 1.095 5.541 1.00 97.50 91 ASN A N 1
ATOM 743 C CA . ASN A 1 91 ? 4.817 1.719 4.289 1.00 97.50 91 ASN A CA 1
ATOM 744 C C . ASN A 1 91 ? 5.920 2.610 3.710 1.00 97.50 91 ASN A C 1
ATOM 746 O O . ASN A 1 91 ? 6.157 2.573 2.502 1.00 97.50 91 ASN A O 1
ATOM 750 N N . GLU A 1 92 ? 6.624 3.355 4.559 1.00 97.12 92 GLU A N 1
ATOM 751 C CA . GLU A 1 92 ? 7.756 4.176 4.132 1.00 97.12 92 GLU A CA 1
ATOM 752 C C . GLU A 1 92 ? 8.910 3.316 3.593 1.00 97.12 92 GLU A C 1
ATOM 754 O O . GLU A 1 92 ? 9.415 3.565 2.498 1.00 97.12 92 GLU A O 1
ATOM 759 N N . GLU A 1 93 ? 9.255 2.226 4.287 1.00 97.69 93 GLU A N 1
ATOM 760 C CA . GLU A 1 93 ? 10.253 1.252 3.821 1.00 97.69 93 GLU A CA 1
ATOM 761 C C . GLU A 1 93 ? 9.869 0.648 2.455 1.00 97.69 93 GLU A C 1
ATOM 763 O O . GLU A 1 93 ? 10.700 0.547 1.549 1.00 97.69 93 GLU A O 1
ATOM 768 N N . ILE A 1 94 ? 8.591 0.301 2.259 1.00 97.75 94 ILE A N 1
ATOM 769 C CA . ILE A 1 94 ? 8.081 -0.205 0.976 1.00 97.75 94 ILE A CA 1
ATOM 770 C C . ILE A 1 94 ? 8.236 0.837 -0.138 1.00 97.75 94 ILE A C 1
ATOM 772 O O . ILE A 1 94 ? 8.605 0.477 -1.258 1.00 97.75 94 ILE A O 1
ATOM 776 N N . ASN A 1 95 ? 7.955 2.111 0.135 1.00 97.38 95 ASN A N 1
ATOM 777 C CA . ASN A 1 95 ? 8.083 3.173 -0.864 1.00 97.38 95 ASN A CA 1
ATOM 778 C C . ASN A 1 95 ? 9.542 3.379 -1.285 1.00 97.38 95 ASN A C 1
ATOM 780 O O . ASN A 1 95 ? 9.827 3.476 -2.480 1.00 97.38 95 ASN A O 1
ATOM 784 N N . GLN A 1 96 ? 10.470 3.355 -0.329 1.00 97.50 96 GLN A N 1
ATOM 785 C CA . GLN A 1 96 ? 11.904 3.439 -0.613 1.00 97.50 96 GLN A CA 1
ATOM 786 C C . GLN A 1 96 ? 12.379 2.256 -1.462 1.00 97.50 96 GLN A C 1
ATOM 788 O O . GLN A 1 96 ? 13.066 2.442 -2.468 1.00 97.50 96 GLN A O 1
ATOM 793 N N . LEU A 1 97 ? 11.958 1.035 -1.116 1.00 97.31 97 LEU A N 1
ATOM 794 C CA . LEU A 1 97 ? 12.293 -0.158 -1.892 1.00 97.31 97 LEU A CA 1
ATOM 795 C C . LEU A 1 97 ? 11.732 -0.104 -3.317 1.00 97.31 97 LEU A C 1
ATOM 797 O O . LEU A 1 97 ? 12.430 -0.503 -4.247 1.00 97.31 97 LEU A O 1
ATOM 801 N N . LYS A 1 98 ? 10.513 0.413 -3.511 1.00 97.50 98 LYS A N 1
ATOM 802 C CA . LYS A 1 98 ? 9.942 0.622 -4.852 1.00 97.50 98 LYS A CA 1
ATOM 803 C C . LYS A 1 98 ? 10.781 1.590 -5.681 1.00 97.50 98 LYS A C 1
ATOM 805 O O . LYS A 1 98 ? 11.126 1.243 -6.803 1.00 97.50 98 LYS A O 1
ATOM 810 N N . SER A 1 99 ? 11.189 2.726 -5.109 1.00 97.19 99 SER A N 1
ATOM 811 C CA . SER A 1 99 ? 12.064 3.688 -5.799 1.00 97.19 99 SER A CA 1
ATOM 812 C C . SER A 1 99 ? 13.369 3.035 -6.260 1.00 97.19 99 SER A C 1
ATOM 814 O O . SER A 1 99 ? 13.759 3.162 -7.417 1.00 97.19 99 SER A O 1
ATOM 816 N N . ILE A 1 100 ? 14.008 2.252 -5.384 1.00 97.25 100 ILE A N 1
ATOM 817 C CA . ILE A 1 100 ? 15.246 1.530 -5.717 1.00 97.25 100 ILE A CA 1
ATOM 818 C C . ILE A 1 100 ? 15.011 0.508 -6.838 1.00 97.25 100 ILE A C 1
ATOM 820 O O . ILE A 1 100 ? 15.874 0.316 -7.697 1.00 97.25 100 ILE A O 1
ATOM 824 N N . VAL A 1 101 ? 13.874 -0.191 -6.824 1.00 97.31 101 VAL A N 1
ATOM 825 C CA . VAL A 1 101 ? 13.515 -1.143 -7.885 1.00 97.31 101 VAL A CA 1
ATOM 826 C C . VAL A 1 101 ? 13.319 -0.419 -9.213 1.00 97.31 101 VAL A C 1
ATOM 828 O O . VAL A 1 101 ? 13.854 -0.879 -10.221 1.00 97.31 101 VAL A O 1
ATOM 831 N N . ASP A 1 102 ? 12.625 0.715 -9.215 1.00 96.88 102 ASP A N 1
ATOM 832 C CA . ASP A 1 102 ? 12.376 1.501 -10.421 1.00 96.88 102 ASP A CA 1
ATOM 833 C C . ASP A 1 102 ? 13.688 2.034 -11.015 1.00 96.88 102 ASP A C 1
ATOM 835 O O . ASP A 1 102 ? 13.949 1.827 -12.203 1.00 96.88 102 ASP A O 1
ATOM 839 N N . GLU A 1 103 ? 14.571 2.598 -10.187 1.00 96.81 103 GLU A N 1
ATOM 840 C CA . GLU A 1 103 ? 15.915 3.035 -10.590 1.00 96.81 103 GLU A CA 1
ATOM 841 C C . GLU A 1 103 ? 16.729 1.889 -11.199 1.00 96.81 103 GLU A C 1
ATOM 843 O O . GLU A 1 103 ? 17.254 1.999 -12.309 1.00 96.81 103 GLU A O 1
ATOM 848 N N . LYS A 1 104 ? 16.794 0.741 -10.512 1.00 96.19 104 LYS A N 1
ATOM 849 C CA . LYS A 1 104 ? 17.514 -0.433 -11.023 1.00 96.19 104 LYS A CA 1
ATOM 850 C C . LYS A 1 104 ? 16.903 -0.958 -12.316 1.00 96.19 104 LYS A C 1
ATOM 852 O O . LYS A 1 104 ? 17.641 -1.402 -13.190 1.00 96.19 104 LYS A O 1
ATOM 857 N N . SER A 1 105 ? 15.581 -0.906 -12.460 1.00 96.44 105 SER A N 1
ATOM 858 C CA . SER A 1 105 ? 14.903 -1.331 -13.685 1.00 96.44 105 SER A CA 1
ATOM 859 C C . SER A 1 105 ? 15.251 -0.431 -14.874 1.00 96.44 105 SER A C 1
ATOM 861 O O . SER A 1 105 ? 15.445 -0.936 -15.980 1.00 96.44 105 SER A O 1
ATOM 863 N N . ALA A 1 106 ? 15.395 0.880 -14.651 1.00 95.75 106 ALA A N 1
ATOM 864 C CA . ALA A 1 106 ? 15.828 1.825 -15.675 1.00 95.75 106 ALA A CA 1
ATOM 865 C C . ALA A 1 106 ? 17.273 1.541 -16.111 1.00 95.75 106 ALA A C 1
ATOM 867 O O . ALA A 1 106 ? 17.535 1.420 -17.307 1.00 95.75 106 ALA A O 1
ATOM 868 N N . VAL A 1 107 ? 18.175 1.318 -15.150 1.00 96.31 107 VAL A N 1
ATOM 869 C CA . VAL A 1 107 ? 19.572 0.944 -15.428 1.00 96.31 107 VAL A CA 1
ATOM 870 C C . VAL A 1 107 ? 19.656 -0.382 -16.189 1.00 96.31 107 VAL A C 1
ATOM 872 O O . VAL A 1 107 ? 20.432 -0.504 -17.131 1.00 96.31 107 VAL A O 1
ATOM 875 N N . ILE A 1 108 ? 18.849 -1.385 -15.828 1.00 96.00 108 ILE A N 1
ATOM 876 C CA . ILE A 1 108 ? 18.819 -2.667 -16.550 1.00 96.00 108 ILE A CA 1
ATOM 877 C C . ILE A 1 108 ? 18.401 -2.459 -18.009 1.00 96.00 108 ILE A C 1
ATOM 879 O O . ILE A 1 108 ? 19.075 -2.976 -18.897 1.00 96.00 108 ILE A O 1
ATOM 883 N N . LYS A 1 109 ? 17.352 -1.670 -18.270 1.00 95.50 109 LYS A N 1
ATOM 884 C CA . LYS A 1 109 ? 16.923 -1.351 -19.643 1.00 95.50 109 LYS A CA 1
ATOM 885 C C . LYS A 1 109 ? 18.021 -0.645 -20.436 1.00 95.50 109 LYS A C 1
ATOM 887 O O . LYS A 1 109 ? 18.253 -0.973 -21.596 1.00 95.50 109 LYS A O 1
ATOM 892 N N . GLU A 1 110 ? 18.721 0.300 -19.816 1.00 92.62 110 GLU A N 1
ATOM 893 C CA . GLU A 1 110 ? 19.851 0.985 -20.445 1.00 92.62 110 GLU A CA 1
ATOM 894 C C . 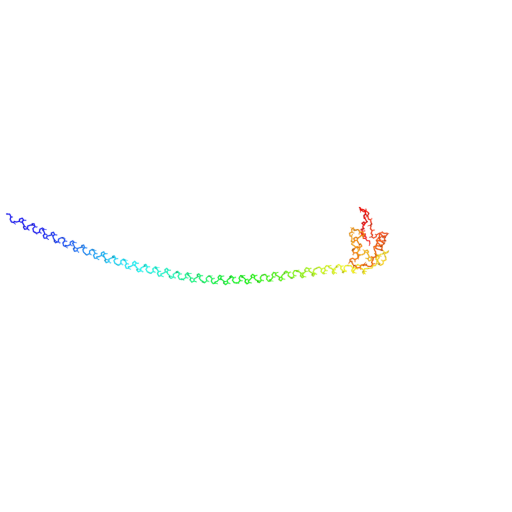GLU A 1 110 ? 20.980 0.003 -20.797 1.00 92.62 110 GLU A C 1
ATOM 896 O O . GLU A 1 110 ? 21.463 -0.017 -21.929 1.00 92.62 110 GLU A O 1
ATOM 901 N N . LEU A 1 111 ? 21.346 -0.885 -19.869 1.00 94.25 111 LEU A N 1
ATOM 902 C CA . LEU A 1 111 ? 22.355 -1.919 -20.103 1.00 94.25 111 LEU A CA 1
ATOM 903 C C . LEU A 1 111 ? 21.934 -2.919 -21.190 1.00 94.25 111 LEU A C 1
ATOM 905 O O . LEU A 1 111 ? 22.777 -3.368 -21.968 1.00 94.25 111 LEU A O 1
ATOM 909 N N . GLU A 1 112 ? 20.651 -3.270 -21.277 1.00 94.44 112 GLU A N 1
ATOM 910 C CA . GLU A 1 112 ? 20.107 -4.112 -22.348 1.00 94.44 112 GLU A CA 1
ATOM 911 C C . GLU A 1 112 ? 20.203 -3.431 -23.719 1.00 94.44 112 GLU A C 1
ATOM 913 O O . GLU A 1 112 ? 20.604 -4.072 -24.698 1.00 94.44 112 GLU A O 1
ATOM 918 N N . ASN A 1 113 ? 19.922 -2.127 -23.786 1.00 90.25 113 ASN A N 1
ATOM 919 C CA . ASN A 1 113 ? 20.108 -1.333 -25.000 1.00 90.25 113 ASN A CA 1
ATOM 920 C C . ASN A 1 113 ? 21.586 -1.292 -25.406 1.00 90.25 113 ASN A C 1
ATOM 922 O O . ASN A 1 113 ? 21.919 -1.643 -26.538 1.00 90.25 113 ASN A O 1
ATOM 926 N N . ILE A 1 114 ? 22.490 -0.976 -24.471 1.00 90.38 114 ILE A N 1
ATOM 927 C CA . ILE A 1 114 ? 23.944 -0.978 -24.709 1.00 90.38 114 ILE A CA 1
ATOM 928 C C . ILE A 1 114 ? 24.409 -2.348 -25.204 1.00 90.38 114 ILE A C 1
ATOM 930 O O . ILE A 1 114 ? 25.159 -2.436 -26.175 1.00 90.38 114 ILE A O 1
ATOM 934 N N . LYS A 1 115 ? 23.946 -3.436 -24.583 1.00 92.75 115 LYS A N 1
ATOM 935 C CA . LYS A 1 115 ? 24.268 -4.805 -25.006 1.00 92.75 115 LYS A CA 1
ATOM 936 C C . LYS A 1 115 ? 23.803 -5.079 -26.437 1.00 92.75 115 LYS A C 1
ATOM 938 O O . LYS A 1 115 ? 24.524 -5.729 -27.196 1.00 92.75 115 LYS A O 1
ATOM 943 N N . THR A 1 116 ? 22.624 -4.589 -26.807 1.00 89.81 116 THR A N 1
ATOM 944 C CA . THR A 1 116 ? 22.073 -4.721 -28.161 1.00 89.81 116 THR A CA 1
ATOM 945 C C . THR A 1 116 ? 22.923 -3.953 -29.173 1.00 89.81 116 THR A C 1
ATOM 947 O O . THR A 1 116 ? 23.346 -4.534 -30.173 1.00 89.81 116 THR A O 1
ATOM 950 N N . TYR A 1 117 ? 23.271 -2.698 -28.879 1.00 89.25 117 TYR A N 1
ATOM 951 C CA . TYR A 1 117 ? 24.136 -1.884 -29.737 1.00 89.25 117 TYR A CA 1
ATOM 952 C C . TYR A 1 117 ? 25.553 -2.449 -29.849 1.00 89.25 117 TYR A C 1
ATOM 954 O O . TYR A 1 117 ? 26.113 -2.504 -30.940 1.00 89.25 117 TYR A O 1
ATOM 962 N N . PHE A 1 118 ? 26.125 -2.944 -28.753 1.00 89.31 118 PHE A N 1
ATOM 963 C CA . PHE A 1 118 ? 27.439 -3.582 -28.761 1.00 89.31 118 PHE A CA 1
ATOM 964 C C . PHE A 1 118 ? 27.451 -4.844 -29.629 1.00 89.31 118 PHE A C 1
ATOM 966 O O . PHE A 1 118 ? 28.385 -5.072 -30.401 1.00 89.31 118 PHE A O 1
ATOM 973 N N . LYS A 1 119 ? 26.395 -5.662 -29.548 1.00 89.44 119 LYS A N 1
ATOM 974 C CA . LYS A 1 119 ? 26.240 -6.827 -30.422 1.00 89.44 119 LYS A CA 1
ATOM 975 C C . LYS A 1 119 ? 26.153 -6.398 -31.888 1.00 89.44 119 LYS A C 1
ATOM 977 O O . LYS A 1 119 ? 26.906 -6.926 -32.695 1.00 89.44 119 LYS A O 1
ATOM 982 N N . ALA A 1 120 ? 25.321 -5.405 -32.206 1.00 87.50 120 ALA A N 1
ATOM 983 C CA . ALA A 1 120 ? 25.217 -4.837 -33.550 1.00 87.50 120 ALA A CA 1
ATOM 984 C C . ALA A 1 120 ? 26.583 -4.356 -34.076 1.00 87.50 120 ALA A C 1
ATOM 986 O O . ALA A 1 120 ? 26.987 -4.724 -35.168 1.00 87.50 120 ALA A O 1
ATOM 987 N N . LEU A 1 121 ? 27.354 -3.622 -33.272 1.00 86.38 121 LEU A N 1
ATOM 988 C CA . LEU A 1 121 ? 28.672 -3.098 -33.656 1.00 86.38 121 LEU A CA 1
ATOM 989 C C . LEU A 1 121 ? 29.742 -4.171 -33.903 1.00 86.38 121 LEU A C 1
ATOM 991 O O . LEU A 1 121 ? 30.689 -3.933 -34.657 1.00 86.38 121 LEU A O 1
ATOM 995 N N . THR A 1 122 ? 29.617 -5.319 -33.236 1.00 86.06 122 THR A N 1
ATOM 996 C CA . THR A 1 122 ? 30.577 -6.432 -33.305 1.00 86.06 122 THR A CA 1
ATOM 997 C C . THR A 1 122 ? 30.169 -7.521 -34.296 1.00 86.06 122 THR A C 1
ATOM 999 O O . THR A 1 122 ? 30.922 -8.475 -34.516 1.00 86.06 122 THR A O 1
ATOM 1002 N N . GLU A 1 123 ? 29.003 -7.392 -34.929 1.00 86.44 123 GLU 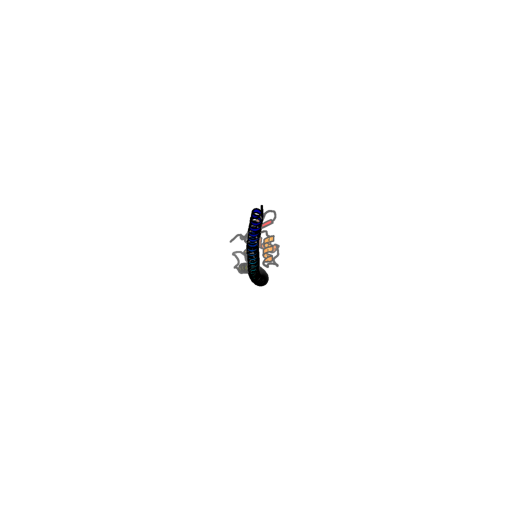A N 1
ATOM 1003 C CA . GLU A 1 123 ? 28.590 -8.284 -36.002 1.00 86.44 123 GLU A CA 1
ATOM 1004 C C . GLU A 1 123 ? 29.488 -8.147 -37.237 1.00 86.44 123 GLU A C 1
ATOM 1006 O O . GLU A 1 123 ? 30.106 -7.117 -37.514 1.00 86.44 123 GLU A O 1
ATOM 1011 N N . LYS A 1 124 ? 29.566 -9.229 -38.015 1.00 86.06 124 LYS A N 1
ATOM 1012 C CA . LYS A 1 124 ? 30.349 -9.224 -39.251 1.00 86.06 124 LYS A CA 1
ATOM 1013 C C . LYS A 1 124 ? 29.741 -8.228 -40.248 1.00 86.06 124 LYS A C 1
ATOM 1015 O O . LYS A 1 124 ? 28.514 -8.200 -40.375 1.00 86.06 124 LYS A O 1
ATOM 1020 N N . PRO A 1 125 ? 30.571 -7.483 -41.004 1.00 87.44 125 PRO A N 1
ATOM 1021 C CA . PRO A 1 125 ? 30.080 -6.596 -42.047 1.00 87.44 125 PRO A CA 1
ATOM 1022 C C . PRO A 1 125 ? 29.159 -7.330 -43.025 1.00 87.44 125 PRO A C 1
ATOM 1024 O O . PRO A 1 125 ? 29.455 -8.450 -43.458 1.00 87.44 125 PRO A O 1
ATOM 1027 N N . LYS A 1 126 ? 28.039 -6.695 -43.373 1.00 84.94 126 LYS A N 1
ATOM 1028 C CA . LYS A 1 126 ? 27.090 -7.223 -44.354 1.00 84.94 126 LYS A CA 1
ATOM 1029 C C . LYS A 1 126 ? 27.734 -7.221 -45.741 1.00 84.94 126 LYS A C 1
ATOM 1031 O O . LYS A 1 126 ? 28.604 -6.403 -46.054 1.00 84.94 126 LYS A O 1
ATOM 1036 N N . LYS A 1 127 ? 27.297 -8.154 -46.587 1.00 82.12 127 LYS A N 1
ATOM 1037 C CA . LYS A 1 127 ? 27.835 -8.321 -47.940 1.00 82.12 127 LYS A CA 1
ATOM 1038 C C . LYS A 1 127 ? 27.699 -7.006 -48.719 1.00 82.12 127 LYS A C 1
ATOM 1040 O O . LYS A 1 127 ? 26.651 -6.364 -48.692 1.00 82.12 127 LYS A O 1
ATOM 1045 N N . ASP A 1 128 ? 28.775 -6.602 -49.385 1.00 84.56 128 ASP A N 1
ATOM 1046 C CA . ASP A 1 128 ? 28.857 -5.380 -50.192 1.00 84.56 128 ASP A CA 1
ATOM 1047 C C . ASP A 1 128 ? 28.795 -4.052 -49.404 1.00 84.56 128 ASP A C 1
ATOM 1049 O O . ASP A 1 128 ? 28.751 -2.988 -50.023 1.00 84.56 128 ASP A O 1
ATOM 1053 N N . LEU A 1 129 ? 28.846 -4.060 -48.063 1.00 86.12 129 LEU A N 1
ATOM 1054 C CA . LEU A 1 129 ? 28.960 -2.859 -47.218 1.00 86.12 129 LEU A CA 1
ATOM 1055 C C . LEU A 1 129 ? 30.371 -2.688 -46.644 1.00 86.12 129 LEU A C 1
ATOM 1057 O O . LEU A 1 129 ? 31.081 -3.654 -46.375 1.00 86.12 129 LEU A O 1
ATOM 1061 N N . THR A 1 130 ? 30.782 -1.434 -46.422 1.00 87.81 130 THR A N 1
ATOM 1062 C CA . THR A 1 130 ? 31.970 -1.167 -45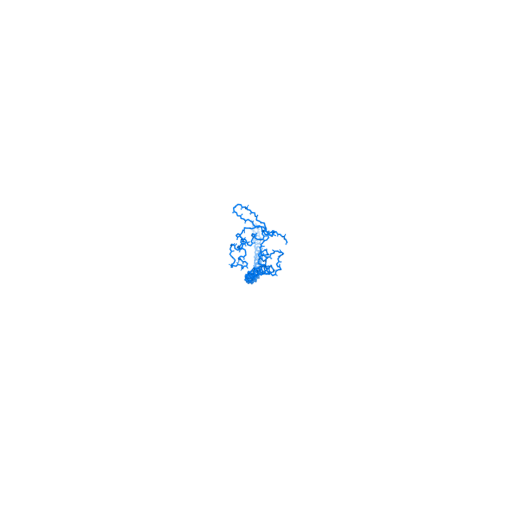.598 1.00 87.81 130 THR A CA 1
ATOM 1063 C C . THR A 1 130 ? 31.674 -1.498 -44.132 1.00 87.81 130 THR A C 1
ATOM 1065 O O . THR A 1 130 ? 30.510 -1.594 -43.733 1.00 87.81 130 THR A O 1
ATOM 1068 N N . SER A 1 131 ? 32.721 -1.642 -43.311 1.00 86.06 131 SER A N 1
ATOM 1069 C CA . SER A 1 131 ? 32.570 -1.859 -41.863 1.00 86.06 131 SER A CA 1
ATOM 1070 C C . SER A 1 131 ? 31.667 -0.793 -41.235 1.00 86.06 131 SER A C 1
ATOM 1072 O O . SER A 1 131 ? 30.689 -1.121 -40.575 1.00 86.06 131 SER A O 1
ATOM 1074 N N . PHE A 1 132 ? 31.928 0.480 -41.541 1.00 86.00 132 PHE A N 1
ATOM 1075 C CA . PHE A 1 132 ? 31.132 1.600 -41.043 1.00 86.00 132 PHE A CA 1
ATOM 1076 C C . PHE A 1 132 ? 29.682 1.578 -41.556 1.00 86.00 132 PHE A C 1
ATOM 1078 O O . PHE A 1 132 ? 28.752 1.733 -40.776 1.00 86.00 132 PHE A O 1
ATOM 1085 N N . GLN A 1 133 ? 29.456 1.317 -42.850 1.00 87.81 133 GLN A N 1
ATOM 1086 C CA . GLN A 1 133 ? 28.094 1.227 -43.400 1.00 87.81 133 GLN A CA 1
ATOM 1087 C C . GLN A 1 133 ? 27.288 0.087 -42.765 1.00 87.81 133 GLN A C 1
ATOM 1089 O O . GLN A 1 133 ? 26.098 0.250 -42.512 1.00 87.81 133 GLN A O 1
ATOM 1094 N N . SER A 1 134 ? 27.938 -1.050 -42.496 1.00 89.06 134 SER A N 1
ATOM 1095 C CA . SER A 1 134 ? 27.303 -2.192 -41.828 1.00 89.06 134 SER A CA 1
ATOM 1096 C C . SER A 1 134 ? 26.899 -1.847 -40.400 1.00 89.06 134 SER A C 1
ATOM 1098 O O . SER A 1 134 ? 25.765 -2.111 -40.016 1.00 89.06 134 SER A O 1
ATOM 1100 N N . GLN A 1 135 ? 27.794 -1.189 -39.657 1.00 89.00 135 GLN A N 1
ATOM 1101 C CA . GLN A 1 135 ? 27.537 -0.737 -38.291 1.00 89.00 135 GLN A CA 1
ATOM 1102 C C . GLN A 1 135 ? 26.368 0.250 -38.237 1.00 89.00 135 GLN A C 1
ATOM 1104 O O . GLN A 1 135 ? 25.443 0.053 -37.454 1.00 89.00 135 GLN A O 1
ATOM 1109 N N . ILE A 1 136 ? 26.352 1.260 -39.117 1.00 89.12 136 ILE A N 1
ATOM 1110 C CA . ILE A 1 136 ? 25.230 2.205 -39.211 1.00 89.12 136 ILE A CA 1
ATOM 1111 C C . ILE A 1 136 ? 23.929 1.456 -39.521 1.00 89.12 136 ILE A C 1
ATOM 1113 O O . ILE A 1 136 ? 22.947 1.625 -38.808 1.00 89.12 136 ILE A O 1
ATOM 1117 N N . TYR A 1 137 ? 23.919 0.565 -40.516 1.00 89.81 137 TYR A N 1
ATOM 1118 C CA . TYR A 1 137 ? 22.730 -0.228 -40.839 1.00 89.81 137 TYR A CA 1
ATOM 1119 C C . TYR A 1 137 ? 22.219 -1.047 -39.642 1.00 89.81 137 TYR A C 1
ATOM 1121 O O . TYR A 1 137 ? 21.015 -1.103 -39.409 1.00 89.81 137 TYR A O 1
ATOM 1129 N N . GLN A 1 138 ? 23.102 -1.684 -38.873 1.00 89.00 138 GLN A N 1
ATOM 1130 C CA . GLN A 1 138 ? 22.713 -2.561 -37.762 1.00 89.00 138 GLN A CA 1
ATOM 1131 C C . GLN A 1 138 ? 22.138 -1.798 -36.565 1.00 89.00 138 GLN A C 1
ATOM 1133 O O . GLN A 1 138 ? 21.245 -2.313 -35.900 1.00 89.00 138 GLN A O 1
ATOM 1138 N N . ILE A 1 139 ? 22.615 -0.579 -36.318 1.00 90.19 139 ILE A N 1
ATOM 1139 C CA . ILE A 1 139 ? 22.236 0.236 -35.155 1.00 90.19 139 ILE A CA 1
ATOM 1140 C C . ILE A 1 139 ? 20.942 1.026 -35.390 1.00 90.19 139 ILE A C 1
ATOM 1142 O O . ILE A 1 139 ? 20.215 1.332 -34.441 1.00 90.19 139 ILE A O 1
ATOM 1146 N N . LEU A 1 140 ? 20.645 1.361 -36.648 1.00 90.44 140 LEU A N 1
ATOM 1147 C CA . LEU A 1 140 ? 19.433 2.095 -36.993 1.00 90.44 140 LEU A CA 1
ATOM 1148 C C . LEU A 1 140 ? 18.165 1.261 -36.727 1.00 90.44 140 LEU A C 1
ATOM 1150 O O . LEU A 1 140 ? 18.152 0.054 -37.023 1.00 90.44 140 LEU A O 1
ATOM 1154 N N . PRO A 1 141 ? 17.095 1.904 -36.213 1.00 88.88 141 PRO A N 1
ATOM 1155 C CA . PRO A 1 141 ? 15.824 1.248 -35.929 1.00 88.88 141 PRO A CA 1
ATOM 1156 C C . PRO A 1 141 ? 15.177 0.705 -37.211 1.00 88.88 141 PRO A C 1
ATOM 1158 O O . PRO A 1 141 ? 15.449 1.169 -38.316 1.00 88.88 141 PRO A O 1
ATOM 1161 N N . GLU A 1 142 ? 14.305 -0.295 -37.069 1.00 84.75 142 GLU A N 1
ATOM 1162 C CA . GLU A 1 142 ? 13.591 -0.911 -38.203 1.00 84.75 142 GLU A CA 1
ATOM 1163 C C . GLU A 1 142 ? 12.387 -0.085 -38.696 1.00 84.75 142 GLU A C 1
ATOM 1165 O O . GLU A 1 142 ? 11.813 -0.382 -39.744 1.00 84.75 142 GLU A O 1
ATOM 1170 N N . GLY A 1 143 ? 12.001 0.952 -37.946 1.00 84.00 143 GLY A N 1
ATOM 1171 C CA . GLY A 1 143 ? 10.894 1.848 -38.275 1.00 84.00 143 GLY A CA 1
ATOM 1172 C C . GLY A 1 143 ? 11.173 2.769 -39.465 1.00 84.00 143 GLY A C 1
ATOM 1173 O O . GLY A 1 143 ? 12.310 2.940 -39.901 1.00 84.00 143 GLY A O 1
ATOM 1174 N N . GLU A 1 144 ? 10.104 3.368 -39.989 1.00 87.75 144 GLU A N 1
ATOM 1175 C CA . GLU A 1 144 ? 10.199 4.469 -40.947 1.00 87.75 144 GLU A CA 1
ATOM 1176 C C . GLU A 1 144 ? 10.361 5.779 -40.173 1.00 87.75 144 GLU A C 1
ATOM 1178 O O . GLU A 1 144 ? 9.470 6.174 -39.426 1.00 87.75 144 GLU A O 1
ATOM 1183 N N . GLU A 1 145 ? 11.504 6.436 -40.340 1.00 89.94 145 GLU A N 1
ATOM 1184 C CA . GLU A 1 145 ? 11.885 7.622 -39.566 1.00 89.94 145 GLU A CA 1
ATOM 1185 C C . GLU A 1 145 ? 12.505 8.691 -40.466 1.00 89.94 145 GLU A C 1
ATOM 1187 O O . GLU A 1 145 ? 12.980 8.413 -41.570 1.00 89.94 145 GLU A O 1
ATOM 1192 N N . THR A 1 146 ? 12.518 9.935 -39.993 1.00 90.69 146 THR A N 1
ATOM 1193 C CA . THR A 1 146 ? 13.153 11.041 -40.721 1.00 90.69 146 THR A CA 1
ATOM 1194 C C . THR A 1 146 ? 14.676 10.952 -40.631 1.00 90.69 146 THR A C 1
ATOM 1196 O O . THR A 1 146 ? 15.237 10.430 -39.665 1.00 90.69 146 THR A O 1
ATOM 1199 N N . GLU A 1 147 ? 15.378 11.531 -41.607 1.00 88.38 147 GLU A N 1
ATOM 1200 C CA . GLU A 1 147 ? 16.846 11.639 -41.572 1.00 88.38 147 GLU A CA 1
ATOM 1201 C C . GLU A 1 147 ? 17.354 12.287 -40.271 1.00 88.38 147 GLU A C 1
ATOM 1203 O O . GLU A 1 147 ? 18.346 11.841 -39.694 1.00 88.38 147 GLU A O 1
ATOM 1208 N N . ASN A 1 148 ? 16.640 13.306 -39.778 1.00 89.25 148 ASN A N 1
ATOM 1209 C CA . ASN A 1 148 ? 16.978 14.004 -38.540 1.00 89.25 148 ASN A CA 1
ATOM 1210 C C . ASN A 1 148 ? 16.819 13.104 -37.307 1.00 89.25 148 ASN A C 1
ATOM 1212 O O . ASN A 1 148 ? 17.698 13.114 -36.447 1.00 89.25 148 ASN A O 1
ATOM 1216 N N . ASN A 1 149 ? 15.742 12.318 -37.223 1.00 90.75 149 ASN A N 1
ATOM 1217 C CA . ASN A 1 149 ? 15.518 11.400 -36.102 1.00 90.75 149 ASN A CA 1
ATOM 1218 C C . ASN A 1 149 ? 16.557 10.276 -36.093 1.00 90.75 149 ASN A C 1
ATOM 1220 O O . ASN A 1 149 ? 17.142 9.984 -35.052 1.00 90.75 149 ASN A O 1
ATOM 1224 N N . LEU A 1 150 ? 16.854 9.701 -37.262 1.00 90.62 150 LEU A N 1
ATOM 1225 C CA . LEU A 1 150 ? 17.881 8.668 -37.400 1.00 90.62 150 LEU A CA 1
ATOM 1226 C C . LEU A 1 150 ? 19.284 9.196 -37.059 1.00 90.62 150 LEU A C 1
ATOM 1228 O O . LEU A 1 150 ? 20.070 8.493 -36.426 1.00 90.62 150 LEU A O 1
ATOM 1232 N N . TYR A 1 151 ? 19.592 10.440 -37.437 1.00 91.06 151 TYR A N 1
ATOM 1233 C CA . TYR A 1 151 ? 20.847 11.094 -37.066 1.00 91.06 151 TYR A CA 1
ATOM 1234 C C . TYR A 1 151 ? 20.941 11.339 -35.554 1.00 91.06 151 TYR A C 1
ATOM 1236 O O . TYR A 1 151 ? 21.982 11.072 -34.953 1.00 91.06 151 TYR A O 1
ATOM 1244 N N . SER A 1 152 ? 19.863 11.822 -34.927 1.00 90.75 152 SER A N 1
ATOM 1245 C CA . SER A 1 152 ? 19.804 12.014 -33.471 1.00 90.75 152 SER A CA 1
ATOM 1246 C C . SER A 1 152 ? 19.997 10.693 -32.728 1.00 90.75 152 SER A C 1
ATOM 1248 O O . SER A 1 152 ? 20.847 10.625 -31.848 1.00 90.75 152 SER A O 1
ATOM 1250 N N . HIS A 1 153 ? 19.324 9.624 -33.160 1.00 90.38 153 HIS A N 1
ATOM 1251 C CA . HIS A 1 153 ? 19.478 8.274 -32.603 1.00 90.38 153 HIS A CA 1
ATOM 1252 C C . HIS A 1 153 ? 20.929 7.773 -32.672 1.00 90.38 153 HIS A C 1
ATOM 1254 O O . HIS A 1 153 ? 21.475 7.269 -31.696 1.00 90.38 153 HIS A O 1
ATOM 1260 N N . ILE A 1 154 ? 21.603 7.957 -33.810 1.00 89.62 154 ILE A N 1
ATOM 1261 C CA . ILE A 1 154 ? 23.012 7.562 -33.974 1.00 89.62 154 ILE A CA 1
ATOM 1262 C C . ILE A 1 154 ? 23.949 8.381 -33.072 1.00 89.62 154 ILE A C 1
ATOM 1264 O O . ILE A 1 154 ? 24.890 7.825 -32.498 1.00 89.62 154 ILE A O 1
ATOM 1268 N N . ASN A 1 155 ? 23.678 9.675 -32.883 1.00 89.38 155 ASN A N 1
ATOM 1269 C CA . ASN A 1 155 ? 24.428 10.493 -31.927 1.00 89.38 155 ASN A CA 1
ATOM 1270 C C . ASN A 1 155 ? 24.202 10.057 -30.480 1.00 89.38 155 ASN A C 1
ATOM 1272 O O . ASN A 1 155 ? 25.168 9.984 -29.725 1.00 89.38 155 ASN A O 1
ATOM 1276 N N . GLU A 1 156 ? 22.961 9.741 -30.105 1.00 88.56 156 GLU A N 1
ATOM 1277 C CA . GLU A 1 156 ? 22.605 9.259 -28.763 1.00 88.56 156 GLU A CA 1
ATOM 1278 C C . GLU A 1 156 ? 23.308 7.941 -28.418 1.00 88.56 156 GLU A C 1
ATOM 1280 O O . GLU A 1 156 ? 23.676 7.714 -27.268 1.00 88.56 156 GLU A O 1
ATOM 1285 N N . ILE A 1 157 ? 23.572 7.099 -29.418 1.00 87.38 157 ILE A N 1
ATOM 1286 C CA . ILE A 1 157 ? 24.284 5.825 -29.244 1.00 87.38 157 ILE A CA 1
ATOM 1287 C C . ILE A 1 157 ? 25.802 6.011 -29.109 1.00 87.38 157 ILE A C 1
ATOM 1289 O O . ILE A 1 157 ? 26.484 5.122 -28.596 1.00 87.38 157 ILE A O 1
ATOM 1293 N N . GLY A 1 158 ? 26.341 7.163 -29.523 1.00 84.62 158 GLY A N 1
ATOM 1294 C CA . GLY A 1 158 ? 27.742 7.529 -29.291 1.00 84.62 158 GLY A CA 1
ATOM 1295 C C . GLY A 1 158 ? 28.540 7.947 -30.526 1.00 84.62 158 GLY A C 1
ATOM 1296 O O . GLY A 1 158 ? 29.748 8.143 -30.417 1.00 84.62 158 GLY A O 1
ATOM 1297 N N . PHE A 1 159 ? 27.918 8.126 -31.695 1.00 87.31 159 PHE A N 1
ATOM 1298 C CA . PHE A 1 159 ? 28.602 8.625 -32.900 1.00 87.31 159 PHE A CA 1
ATOM 1299 C C . PHE A 1 159 ? 28.677 10.162 -32.938 1.00 87.31 159 PHE A C 1
ATOM 1301 O O . PHE A 1 159 ? 28.398 10.779 -33.960 1.00 87.31 159 PHE A O 1
ATOM 1308 N N . THR A 1 160 ? 29.068 10.795 -31.834 1.00 88.06 160 THR A N 1
ATOM 1309 C CA . THR A 1 160 ? 29.025 12.260 -31.657 1.00 88.06 160 THR A CA 1
ATOM 1310 C C . THR A 1 160 ? 29.935 13.044 -32.608 1.00 88.06 160 THR A C 1
ATOM 1312 O O . THR A 1 160 ? 29.697 14.224 -32.860 1.00 88.06 160 THR A O 1
ATOM 1315 N N . GLU A 1 161 ? 30.967 12.401 -33.155 1.00 89.12 161 GLU A N 1
ATOM 1316 C CA . GLU A 1 161 ? 31.890 12.994 -34.132 1.00 89.12 161 GLU A CA 1
ATOM 1317 C C . GLU A 1 161 ? 31.393 12.877 -35.585 1.00 89.12 161 GLU A C 1
ATOM 1319 O O . GLU A 1 161 ? 32.004 13.423 -36.508 1.00 89.12 161 GLU A O 1
ATOM 1324 N N . LEU A 1 162 ? 30.288 12.163 -35.825 1.00 88.69 162 LEU A N 1
ATOM 1325 C CA . LEU A 1 162 ? 29.738 11.979 -37.162 1.00 88.69 162 LEU A CA 1
ATOM 1326 C C . LEU A 1 162 ? 29.012 13.247 -37.619 1.00 88.69 162 LEU A C 1
ATOM 1328 O O . LEU A 1 162 ? 28.025 13.655 -37.021 1.00 88.69 162 LEU A O 1
ATOM 1332 N N . SER A 1 163 ? 29.446 13.851 -38.727 1.00 91.62 163 SER A N 1
ATOM 1333 C CA . SER A 1 163 ? 28.721 14.982 -39.316 1.00 91.62 163 SER A CA 1
ATOM 1334 C C . SER A 1 163 ? 27.418 14.534 -39.990 1.00 91.62 163 SER A C 1
ATOM 1336 O O . SER A 1 163 ? 27.335 13.440 -40.558 1.00 91.62 163 SER A O 1
ATOM 1338 N N . ARG A 1 164 ? 26.407 15.417 -40.000 1.00 89.25 164 ARG A N 1
ATOM 1339 C CA . ARG A 1 164 ? 25.136 15.187 -40.719 1.00 89.25 164 ARG A CA 1
ATOM 1340 C C . ARG A 1 164 ? 25.353 14.836 -42.186 1.00 89.25 164 ARG A C 1
ATOM 1342 O O . ARG A 1 164 ? 24.721 13.921 -42.694 1.00 89.25 164 ARG A O 1
ATOM 1349 N N . GLU A 1 165 ? 26.278 15.525 -42.848 1.00 89.00 165 GLU A N 1
ATOM 1350 C CA . GLU A 1 165 ? 26.607 15.278 -44.254 1.00 89.00 165 GLU A CA 1
ATOM 1351 C C . GLU A 1 165 ? 27.142 13.857 -44.461 1.00 89.00 165 GLU A C 1
ATOM 1353 O O . GLU A 1 165 ? 26.659 13.127 -45.328 1.00 89.00 165 GLU A O 1
ATOM 1358 N N . ASN A 1 166 ? 28.086 13.421 -43.621 1.00 88.56 166 ASN A N 1
ATOM 1359 C CA . ASN A 1 166 ? 28.651 12.075 -43.697 1.00 88.56 166 ASN A CA 1
ATOM 1360 C C . ASN A 1 166 ? 27.595 10.997 -43.419 1.00 88.56 166 ASN A C 1
ATOM 1362 O O . ASN A 1 166 ? 27.581 9.961 -44.089 1.00 88.56 166 ASN A O 1
ATOM 1366 N N . PHE A 1 167 ? 26.687 11.247 -42.474 1.00 91.50 167 PHE A N 1
ATOM 1367 C CA . PHE A 1 167 ? 25.562 10.360 -42.196 1.00 91.50 167 PHE A CA 1
ATOM 1368 C C . PHE A 1 167 ? 24.581 10.273 -43.376 1.00 91.50 167 PHE A C 1
ATOM 1370 O O . PHE A 1 167 ? 24.252 9.172 -43.820 1.00 91.50 167 PHE A O 1
ATOM 1377 N N . ALA A 1 168 ? 24.191 11.408 -43.959 1.00 90.50 168 ALA A N 1
ATOM 1378 C CA . ALA A 1 168 ? 23.334 11.461 -45.143 1.00 90.50 168 ALA A CA 1
ATOM 1379 C C . ALA A 1 168 ? 23.963 10.713 -46.331 1.00 90.50 168 ALA A C 1
ATOM 1381 O O . ALA A 1 168 ? 23.296 9.963 -47.052 1.00 90.50 168 ALA A O 1
ATOM 1382 N N . HIS A 1 169 ? 25.279 10.855 -46.517 1.00 91.19 169 HIS A N 1
ATOM 1383 C CA . HIS A 1 169 ? 26.029 10.082 -47.503 1.00 91.19 169 HIS A CA 1
ATOM 1384 C C . HIS A 1 169 ? 26.005 8.578 -47.207 1.00 91.19 169 HIS A C 1
ATOM 1386 O O . HIS A 1 169 ? 25.881 7.778 -48.138 1.00 91.19 169 HIS A O 1
ATOM 1392 N N . ALA A 1 170 ? 26.108 8.169 -45.941 1.00 90.31 170 ALA A N 1
ATOM 1393 C CA . ALA A 1 170 ? 25.986 6.767 -45.552 1.00 90.31 170 ALA A CA 1
ATOM 1394 C C . ALA A 1 170 ? 24.585 6.211 -45.865 1.00 90.31 170 ALA A C 1
ATOM 1396 O O . ALA A 1 170 ? 24.504 5.155 -46.491 1.00 90.31 170 ALA A O 1
ATOM 1397 N N . LEU A 1 171 ? 23.509 6.940 -45.545 1.00 90.94 171 LEU A N 1
ATOM 1398 C CA . LEU A 1 171 ? 22.127 6.541 -45.849 1.00 90.94 171 LEU A CA 1
ATOM 1399 C C . LEU A 1 171 ? 21.874 6.380 -47.352 1.00 90.94 171 LEU A C 1
ATOM 1401 O O . LEU A 1 171 ? 21.409 5.329 -47.790 1.00 90.94 171 LEU A O 1
ATOM 1405 N N . ARG A 1 172 ? 22.284 7.355 -48.172 1.00 91.19 172 ARG A N 1
ATOM 1406 C CA . ARG A 1 172 ? 22.178 7.247 -49.642 1.00 91.19 172 ARG A CA 1
ATOM 1407 C C . ARG A 1 172 ? 22.955 6.052 -50.190 1.00 91.19 172 ARG A C 1
ATOM 1409 O O . ARG A 1 172 ? 22.530 5.402 -51.141 1.00 91.19 172 ARG A O 1
ATOM 1416 N N . ASN A 1 173 ? 24.112 5.740 -49.607 1.00 90.62 173 ASN A N 1
ATOM 1417 C CA . ASN A 1 173 ? 24.886 4.563 -50.002 1.00 90.62 173 ASN A CA 1
ATOM 1418 C C . ASN A 1 173 ? 24.206 3.248 -49.597 1.00 90.62 173 ASN A C 1
ATOM 1420 O O . ASN A 1 173 ? 24.302 2.274 -50.345 1.00 90.62 173 ASN A O 1
ATOM 1424 N N . LEU A 1 174 ? 23.529 3.210 -48.446 1.00 90.56 174 LEU A N 1
ATOM 1425 C CA . LEU A 1 174 ? 22.726 2.063 -48.017 1.00 90.56 174 LEU A CA 1
ATOM 1426 C C . LEU A 1 174 ? 21.520 1.854 -48.940 1.00 90.56 174 LEU A C 1
ATOM 1428 O O . LEU A 1 174 ? 21.262 0.723 -49.352 1.00 90.56 174 LEU A O 1
ATOM 1432 N N . GLU A 1 175 ? 20.855 2.933 -49.347 1.00 92.19 175 GLU A N 1
ATOM 1433 C CA . GLU A 1 175 ? 19.759 2.899 -50.320 1.00 92.19 175 GLU A CA 1
ATOM 1434 C C . GLU A 1 175 ? 20.213 2.400 -51.691 1.00 92.19 175 GLU A C 1
ATOM 1436 O O . GLU A 1 175 ? 19.639 1.455 -52.229 1.00 92.19 175 GLU A O 1
ATOM 1441 N N . ARG A 1 176 ? 21.324 2.926 -52.225 1.00 90.31 176 ARG A N 1
ATOM 1442 C CA . ARG A 1 176 ? 21.900 2.444 -53.495 1.00 90.31 176 ARG A CA 1
ATOM 1443 C C . ARG A 1 176 ? 22.208 0.946 -53.493 1.00 90.31 176 ARG A C 1
ATOM 1445 O O . ARG A 1 176 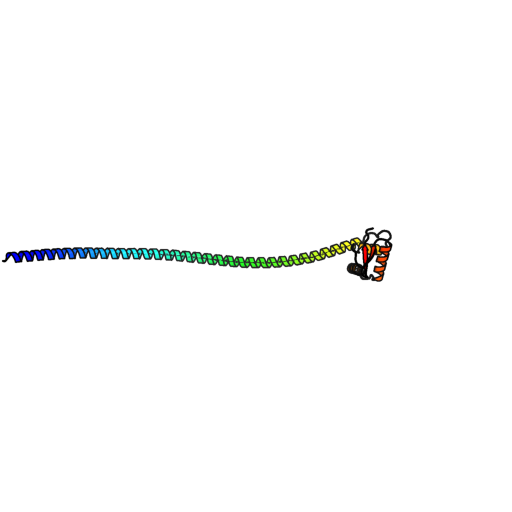? 22.239 0.328 -54.553 1.00 90.31 176 ARG A O 1
ATOM 1452 N N . LYS A 1 177 ? 22.480 0.373 -52.320 1.00 89.06 177 LYS A N 1
ATOM 1453 C CA . LYS A 1 177 ? 22.787 -1.053 -52.133 1.00 89.06 177 LYS A CA 1
ATOM 1454 C C . LYS A 1 177 ? 21.558 -1.883 -51.732 1.00 89.06 177 LYS A C 1
ATOM 1456 O O . LYS A 1 177 ? 21.678 -3.102 -51.575 1.00 89.06 177 LYS A O 1
ATOM 1461 N N . GLY A 1 178 ? 20.391 -1.248 -51.618 1.00 89.06 178 GLY A N 1
ATOM 1462 C CA . GLY A 1 178 ? 19.099 -1.873 -51.340 1.00 89.06 178 GLY A CA 1
ATOM 1463 C C . GLY A 1 178 ? 18.878 -2.264 -49.879 1.00 89.06 178 GLY A C 1
ATOM 1464 O O . GLY A 1 178 ? 18.106 -3.178 -49.626 1.00 89.06 178 GLY A O 1
ATOM 1465 N N . TYR A 1 179 ? 19.583 -1.631 -48.938 1.00 89.88 179 TYR A N 1
ATOM 1466 C CA . TYR A 1 179 ? 19.400 -1.841 -47.494 1.00 89.88 179 TYR A CA 1
ATOM 1467 C C . TYR A 1 179 ? 18.422 -0.833 -46.867 1.00 89.88 179 TYR A C 1
ATOM 1469 O O . TYR A 1 179 ? 17.941 -1.042 -45.758 1.00 89.88 179 TYR A O 1
ATOM 1477 N N . PHE A 1 180 ? 18.134 0.266 -47.564 1.00 91.38 180 PHE A N 1
ATOM 1478 C CA . PHE A 1 180 ? 17.182 1.296 -47.153 1.00 91.38 180 PHE A CA 1
ATOM 1479 C C . PHE A 1 180 ? 16.355 1.763 -48.356 1.00 91.38 180 PHE A C 1
ATOM 1481 O O . PHE A 1 180 ? 16.815 1.684 -49.493 1.00 91.38 180 PHE A O 1
ATOM 1488 N N . GLU A 1 181 ? 15.152 2.263 -48.099 1.00 90.88 181 GLU A N 1
ATOM 1489 C CA . GLU A 1 181 ? 14.286 2.935 -49.071 1.00 90.88 181 GLU A CA 1
ATOM 1490 C C . GLU A 1 181 ? 13.956 4.333 -48.552 1.00 90.88 181 GLU A C 1
ATOM 1492 O O . GLU A 1 181 ? 13.564 4.470 -47.389 1.00 90.88 181 GLU A O 1
ATOM 1497 N N . SER A 1 182 ? 14.111 5.359 -49.393 1.00 90.50 182 SER A N 1
ATOM 1498 C CA . SER A 1 182 ? 13.646 6.707 -49.073 1.00 90.50 182 SER A CA 1
ATOM 1499 C C . SER A 1 182 ? 12.284 7.005 -49.707 1.00 90.50 182 SER A C 1
ATOM 1501 O O . SER A 1 182 ? 11.998 6.631 -50.847 1.00 90.50 182 SER A O 1
ATOM 1503 N N . LYS A 1 183 ? 11.418 7.696 -48.962 1.00 89.06 183 LYS A N 1
ATOM 1504 C CA . LYS A 1 183 ? 10.134 8.226 -49.431 1.00 89.06 183 LYS A CA 1
ATOM 1505 C C . LYS A 1 183 ? 10.036 9.693 -49.072 1.00 89.06 183 LYS A C 1
ATOM 1507 O O . LYS A 1 183 ? 10.245 10.080 -47.926 1.00 89.06 183 LYS A O 1
ATOM 1512 N N . HIS A 1 184 ? 9.690 10.513 -50.053 1.00 84.06 184 HIS A N 1
ATOM 1513 C CA . HIS A 1 184 ? 9.455 11.925 -49.809 1.00 84.06 184 HIS A CA 1
ATOM 1514 C C . HIS A 1 184 ? 8.019 12.126 -49.323 1.00 84.06 184 HIS A C 1
ATOM 1516 O O . HIS A 1 184 ? 7.074 11.827 -50.056 1.00 84.06 184 HIS A O 1
ATOM 1522 N N . ASN A 1 185 ? 7.850 12.616 -48.095 1.00 82.31 185 ASN A N 1
ATOM 1523 C CA . ASN A 1 185 ? 6.542 12.881 -47.508 1.00 82.31 185 ASN A CA 1
ATOM 1524 C C . ASN A 1 185 ? 6.541 14.262 -46.840 1.00 82.31 185 ASN A C 1
ATOM 1526 O O . ASN A 1 185 ? 7.384 14.548 -45.998 1.00 82.31 185 ASN A O 1
ATOM 1530 N N . ASN A 1 186 ? 5.598 15.128 -47.224 1.00 69.12 186 ASN A N 1
ATOM 1531 C CA . ASN A 1 186 ? 5.398 16.461 -46.638 1.00 69.12 186 ASN A CA 1
ATOM 1532 C C . ASN A 1 186 ? 6.666 17.340 -46.514 1.00 69.12 186 ASN A C 1
ATOM 1534 O O . ASN A 1 186 ? 6.788 18.117 -45.571 1.00 69.12 186 ASN A O 1
ATOM 1538 N N . GLY A 1 187 ? 7.596 17.256 -47.471 1.00 76.50 187 GLY A N 1
ATOM 1539 C CA . GLY A 1 187 ? 8.822 18.063 -47.476 1.00 76.50 187 GLY A CA 1
ATOM 1540 C C . GLY A 1 187 ? 10.008 17.440 -46.733 1.00 76.50 187 GLY A C 1
ATOM 1541 O O . GLY A 1 187 ? 11.102 17.998 -46.794 1.00 76.50 187 GLY A O 1
ATOM 1542 N N . GLU A 1 188 ? 9.836 16.272 -46.110 1.00 81.75 188 GLU A N 1
ATOM 1543 C CA . GLU A 1 188 ? 10.905 15.524 -45.446 1.00 81.75 188 GLU A CA 1
ATOM 1544 C C . GLU A 1 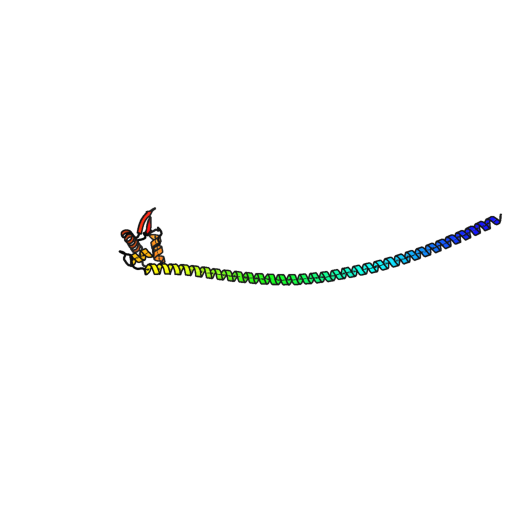188 ? 11.134 14.155 -46.100 1.00 81.75 188 GLU A C 1
ATOM 1546 O O . GLU A 1 188 ? 10.236 13.546 -46.690 1.00 81.75 188 GLU A O 1
ATOM 1551 N N . ASN A 1 189 ? 12.374 13.671 -46.017 1.00 83.38 189 ASN A N 1
ATOM 1552 C CA . ASN A 1 189 ? 12.740 12.341 -46.489 1.00 83.38 189 ASN A CA 1
ATOM 1553 C C . ASN A 1 189 ? 12.595 11.345 -45.338 1.00 83.38 189 ASN A C 1
ATOM 1555 O O . ASN A 1 189 ? 13.346 11.401 -44.358 1.00 83.38 189 ASN A O 1
ATOM 1559 N N . MET A 1 190 ? 11.635 10.440 -45.488 1.00 88.75 190 MET A N 1
ATOM 1560 C CA . MET A 1 190 ? 11.438 9.287 -44.622 1.00 88.75 190 MET A CA 1
ATOM 1561 C C . MET A 1 190 ? 12.311 8.143 -45.119 1.00 88.75 190 MET A C 1
ATOM 1563 O O . MET A 1 190 ? 12.360 7.875 -46.318 1.00 88.75 190 MET A O 1
ATOM 1567 N N . TRP A 1 191 ? 12.987 7.462 -44.207 1.00 91.50 191 TRP A N 1
ATOM 1568 C CA . TRP A 1 191 ? 13.886 6.358 -44.502 1.00 91.50 191 TRP A CA 1
ATOM 1569 C C . TRP A 1 191 ? 13.375 5.102 -43.815 1.00 91.50 191 TRP A C 1
ATOM 1571 O O . TRP A 1 191 ? 13.127 5.102 -42.610 1.00 91.50 191 TRP A O 1
ATOM 1581 N N . LYS A 1 192 ? 13.249 4.019 -44.579 1.00 91.88 192 LYS A N 1
ATOM 1582 C CA . LYS A 1 192 ? 12.807 2.720 -44.080 1.00 91.88 192 LYS A CA 1
ATOM 1583 C C . LYS A 1 192 ? 13.871 1.661 -44.330 1.00 91.88 192 LYS A C 1
ATOM 1585 O O . LYS A 1 192 ? 14.371 1.525 -45.447 1.00 91.88 192 LYS A O 1
ATOM 1590 N N . LYS A 1 193 ? 14.187 0.888 -43.295 1.00 92.25 193 LYS A N 1
ATOM 1591 C CA . LYS A 1 193 ? 15.131 -0.230 -43.367 1.00 92.25 193 LYS A CA 1
ATOM 1592 C C . LYS A 1 193 ? 14.527 -1.401 -44.152 1.00 92.25 193 LYS A C 1
ATOM 1594 O O . LYS A 1 193 ? 13.357 -1.738 -43.968 1.00 92.25 193 LYS A O 1
ATOM 1599 N N . ILE A 1 194 ? 15.324 -2.021 -45.019 1.00 88.44 194 ILE A N 1
ATOM 1600 C CA . ILE A 1 194 ? 14.957 -3.228 -45.772 1.00 88.44 194 ILE A CA 1
ATOM 1601 C C . ILE A 1 194 ? 15.799 -4.384 -45.246 1.00 88.44 194 ILE A C 1
ATOM 1603 O O . ILE A 1 194 ? 17.026 -4.323 -45.322 1.00 88.44 194 ILE A O 1
ATOM 1607 N N . ASP A 1 195 ? 15.148 -5.439 -44.750 1.00 78.19 195 ASP A N 1
ATOM 1608 C CA . ASP A 1 195 ? 15.861 -6.629 -44.289 1.00 78.19 195 ASP A CA 1
ATOM 1609 C C . ASP A 1 195 ? 16.418 -7.429 -45.477 1.00 78.19 195 ASP A C 1
ATOM 1611 O O . ASP A 1 195 ? 15.692 -7.772 -46.418 1.00 78.19 195 ASP A O 1
ATOM 1615 N N . LYS A 1 196 ? 17.732 -7.664 -45.450 1.00 70.00 196 LYS A N 1
ATOM 1616 C CA . LYS A 1 196 ? 18.525 -8.238 -46.542 1.00 70.00 196 LYS A CA 1
ATOM 1617 C C . LYS A 1 196 ? 19.647 -9.138 -46.024 1.00 70.00 196 LYS A C 1
ATOM 1619 O O . LYS A 1 196 ? 20.305 -8.805 -44.999 1.00 70.00 196 LYS A O 1
#

pLDDT: mean 90.06, std 8.03, range [49.16, 97.75]